Protein AF-A0A4U8UYX2-F1 (afdb_monomer)

Sequence (197 aa):
MAIRYRLFSRLDPTGSTLTMPNHIVPSEFFSILPFDDFKDESGKQSSIVTIFSIWNTMMGTSLLAMPWALEQAGLGWGLFLMLTMAFIAVYTAYRVIESPNDLTVNGSAVAEFSDVCRYYWGKWGEMIAVVFSLVVLLGGVIVYWVLMSNFLFFTGNLVYGNSFPLIHPNQHLYFRSPSAKQHNSSGHGKQNFHLRR

Structure (mmCIF, N/CA/C/O backbone):
data_AF-A0A4U8UYX2-F1
#
_entry.id   AF-A0A4U8UYX2-F1
#
loop_
_atom_site.group_PDB
_atom_site.id
_atom_site.type_symbol
_atom_site.label_atom_id
_atom_site.label_alt_id
_atom_site.label_comp_id
_atom_site.label_asym_id
_atom_site.label_entity_id
_atom_site.label_seq_id
_atom_site.pdbx_PDB_ins_code
_atom_site.Cartn_x
_atom_site.Cartn_y
_atom_site.Cartn_z
_atom_site.occupancy
_atom_site.B_iso_or_equiv
_atom_site.auth_seq_id
_atom_site.auth_comp_id
_atom_site.auth_asym_id
_atom_site.auth_atom_id
_atom_site.pdbx_PDB_model_num
ATOM 1 N N . MET A 1 1 ? 1.080 -22.965 17.496 1.00 48.78 1 MET A N 1
ATOM 2 C CA . MET A 1 1 ? 0.635 -24.298 17.982 1.00 48.78 1 MET A CA 1
ATOM 3 C C . MET A 1 1 ? 0.351 -24.378 19.492 1.00 48.78 1 MET A C 1
ATOM 5 O O . MET A 1 1 ? -0.098 -25.426 19.935 1.00 48.78 1 MET A O 1
ATOM 9 N N . ALA A 1 2 ? 0.475 -23.297 20.280 1.00 50.56 2 ALA A N 1
ATOM 10 C CA . ALA A 1 2 ? 0.102 -23.291 21.707 1.00 50.56 2 ALA A CA 1
ATOM 11 C C . ALA A 1 2 ? -1.385 -23.615 21.972 1.00 50.56 2 ALA A C 1
ATOM 13 O O . ALA A 1 2 ? -1.734 -24.168 23.010 1.00 50.56 2 ALA A O 1
ATOM 14 N N . ILE A 1 3 ? -2.266 -23.319 21.008 1.00 55.31 3 ILE A N 1
ATOM 15 C CA . ILE A 1 3 ? -3.711 -23.565 21.118 1.00 55.31 3 ILE A CA 1
ATOM 16 C C . ILE A 1 3 ? -4.033 -25.070 21.145 1.00 55.31 3 ILE A C 1
ATOM 18 O O . ILE A 1 3 ? -4.935 -25.472 21.871 1.00 55.31 3 ILE A O 1
ATOM 22 N N . ARG A 1 4 ? -3.282 -25.920 20.423 1.00 57.59 4 ARG A N 1
ATOM 23 C CA . ARG A 1 4 ? -3.542 -27.373 20.381 1.00 57.59 4 ARG A CA 1
ATOM 24 C C . ARG A 1 4 ? -3.022 -28.094 21.622 1.00 57.59 4 ARG 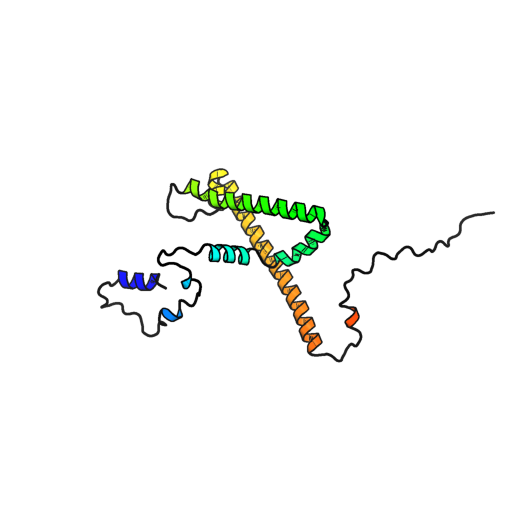A C 1
ATOM 26 O O . ARG A 1 4 ? -3.759 -28.889 22.186 1.00 57.59 4 ARG A O 1
ATOM 33 N N . TYR A 1 5 ? -1.825 -27.757 22.106 1.00 59.91 5 TYR A N 1
ATOM 34 C CA . TYR A 1 5 ? -1.330 -28.276 23.390 1.00 59.91 5 TYR A CA 1
ATOM 35 C C . TYR A 1 5 ? -2.231 -27.854 24.556 1.00 59.91 5 TYR A C 1
ATOM 37 O O . TYR A 1 5 ? -2.563 -28.684 25.396 1.00 59.91 5 TYR A O 1
ATOM 45 N N . ARG A 1 6 ? -2.721 -26.602 24.556 1.00 63.06 6 ARG A N 1
ATOM 46 C CA . ARG A 1 6 ? -3.750 -26.147 25.508 1.00 63.06 6 ARG A CA 1
ATOM 47 C C . ARG A 1 6 ? -5.063 -26.917 25.379 1.00 63.06 6 ARG A C 1
ATOM 49 O O . ARG A 1 6 ? -5.700 -27.165 26.393 1.00 63.06 6 ARG A O 1
ATOM 56 N N . LEU A 1 7 ? -5.476 -27.280 24.165 1.00 69.62 7 LEU A N 1
ATOM 57 C CA . LEU A 1 7 ? -6.691 -28.062 23.940 1.00 69.62 7 LEU A CA 1
ATOM 58 C C . LEU A 1 7 ? -6.550 -29.473 24.529 1.00 69.62 7 LEU A C 1
ATOM 60 O O . LEU A 1 7 ? -7.392 -29.871 25.322 1.00 69.62 7 LEU A O 1
ATOM 64 N N . PHE A 1 8 ? -5.463 -30.191 24.228 1.00 65.94 8 PHE A N 1
ATOM 65 C CA . PHE A 1 8 ? -5.218 -31.533 24.776 1.00 65.94 8 PHE A CA 1
ATOM 66 C C . PHE A 1 8 ? -5.043 -31.521 26.302 1.00 65.94 8 PHE A C 1
ATOM 68 O O . PHE A 1 8 ? -5.657 -32.332 26.985 1.00 65.94 8 PHE A O 1
ATOM 75 N N . SER A 1 9 ? -4.321 -30.532 26.844 1.00 65.44 9 SER A N 1
ATOM 76 C CA . SER A 1 9 ? -4.208 -30.288 28.292 1.00 65.44 9 SER A CA 1
ATOM 77 C C . SER A 1 9 ? -5.555 -29.994 28.965 1.00 65.44 9 SER A C 1
ATOM 79 O O . SER A 1 9 ? -5.719 -30.293 30.146 1.00 65.44 9 SER A O 1
ATOM 81 N N . ARG A 1 10 ? -6.512 -29.399 28.239 1.00 69.44 10 ARG A N 1
ATOM 82 C CA . ARG A 1 10 ? -7.871 -29.162 28.742 1.00 69.44 10 ARG A CA 1
ATOM 83 C C . ARG A 1 10 ? -8.798 -30.361 28.591 1.00 69.44 10 ARG A C 1
ATOM 85 O O . ARG A 1 10 ? -9.715 -30.479 29.395 1.00 69.44 10 ARG A O 1
ATOM 92 N N . LEU A 1 11 ? -8.600 -31.202 27.578 1.00 70.56 11 LEU A N 1
ATOM 93 C CA . LEU A 1 11 ? -9.427 -32.391 27.358 1.00 70.56 11 LEU A CA 1
ATOM 94 C C . LEU A 1 11 ? -9.028 -33.562 28.265 1.00 70.56 11 LEU A C 1
ATOM 96 O O . LEU A 1 11 ? -9.910 -34.305 28.677 1.00 70.56 11 LEU A O 1
ATOM 100 N N . ASP A 1 12 ? -7.744 -33.718 28.594 1.00 70.31 12 ASP A N 1
ATOM 101 C CA . ASP A 1 12 ? -7.274 -34.739 29.539 1.00 70.31 12 ASP A CA 1
ATOM 102 C C . ASP A 1 12 ? -6.184 -34.162 30.466 1.00 70.31 12 ASP A C 1
ATOM 104 O O . ASP A 1 12 ? -4.990 -34.273 30.177 1.00 70.31 12 ASP A O 1
ATOM 108 N N . PRO A 1 13 ? -6.570 -33.529 31.590 1.00 65.88 13 PRO A N 1
ATOM 109 C CA . PRO A 1 13 ? -5.621 -32.968 32.554 1.00 65.88 13 PRO A CA 1
ATOM 110 C C . PRO A 1 13 ? -4.812 -34.046 33.293 1.00 65.88 13 PRO A C 1
ATOM 112 O O . PRO A 1 13 ? -3.766 -33.751 33.865 1.00 65.88 13 PRO A O 1
ATOM 115 N N . THR A 1 14 ? -5.292 -35.291 33.275 1.00 63.62 14 THR A N 1
ATOM 116 C CA . THR A 1 14 ? -4.675 -36.473 33.893 1.00 63.62 14 THR A CA 1
ATOM 117 C C . THR A 1 14 ? -3.696 -37.203 32.971 1.00 63.62 14 THR A C 1
ATOM 119 O O . THR A 1 14 ? -3.015 -38.121 33.425 1.00 63.62 14 THR A O 1
ATOM 122 N N . GLY A 1 15 ? -3.597 -36.797 31.699 1.00 65.00 15 GLY A N 1
ATOM 123 C CA . GLY A 1 15 ? -2.532 -37.187 30.768 1.00 65.00 15 GLY A CA 1
ATOM 124 C C . GLY A 1 15 ? -2.441 -38.679 30.436 1.00 65.00 15 GLY A C 1
ATOM 125 O O . GLY A 1 15 ? -1.397 -39.130 29.970 1.00 65.00 15 GLY A O 1
ATOM 126 N N . SER A 1 16 ? -3.493 -39.457 30.691 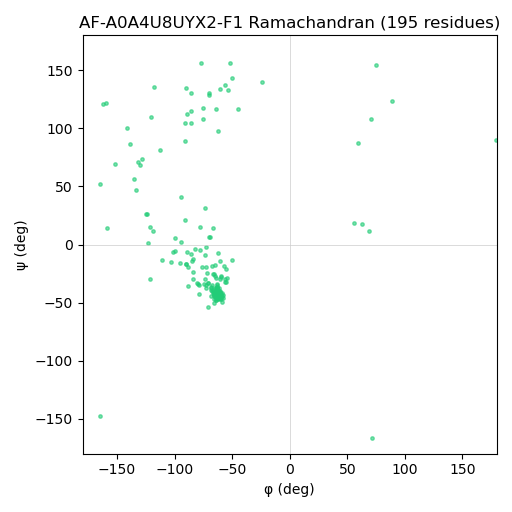1.00 66.50 16 SER A N 1
ATOM 127 C CA . SER A 1 16 ? -3.425 -40.925 30.645 1.00 66.50 16 SER A CA 1
ATOM 128 C C . SER A 1 16 ? -4.044 -41.535 29.387 1.00 66.50 16 SER A C 1
ATOM 130 O O . SER A 1 16 ? -3.762 -42.692 29.079 1.00 66.50 16 SER A O 1
ATOM 132 N N . THR A 1 17 ? -4.839 -40.773 28.628 1.00 67.50 17 THR A N 1
ATOM 133 C CA . THR A 1 17 ? -5.592 -41.293 27.471 1.00 67.50 17 THR A CA 1
ATOM 134 C C . THR A 1 17 ? -5.263 -40.607 26.144 1.00 67.50 17 THR A C 1
ATOM 136 O O . THR A 1 17 ? -5.305 -41.257 25.100 1.00 67.50 17 THR A O 1
ATOM 139 N N . LEU A 1 18 ? -4.880 -39.324 26.157 1.00 64.31 18 LEU A N 1
ATOM 140 C CA . LEU A 1 18 ? -4.549 -38.553 24.951 1.00 64.31 18 LEU A CA 1
ATOM 141 C C . LEU A 1 18 ? -3.061 -38.184 24.899 1.00 64.31 18 LEU A C 1
ATOM 143 O O . LEU A 1 18 ? -2.662 -37.064 25.213 1.00 64.31 18 LEU A O 1
ATOM 147 N N . THR A 1 19 ? -2.230 -39.128 24.457 1.00 62.72 19 THR A N 1
ATOM 148 C CA . THR A 1 19 ? -0.826 -38.859 24.123 1.00 62.72 19 THR A CA 1
ATOM 149 C C . THR A 1 19 ? -0.698 -38.462 22.653 1.00 62.72 19 THR A C 1
ATOM 151 O O . THR A 1 19 ? -1.316 -39.044 21.761 1.00 62.72 19 THR A O 1
ATOM 154 N N . MET A 1 20 ? 0.079 -37.412 22.386 1.00 64.75 20 MET A N 1
ATOM 155 C CA . MET A 1 20 ? 0.289 -36.925 21.026 1.00 64.75 20 MET A CA 1
ATOM 156 C C . MET A 1 20 ? 1.154 -37.931 20.237 1.00 64.75 20 MET A C 1
ATOM 158 O O . MET A 1 20 ? 2.202 -38.340 20.736 1.00 64.75 20 MET A O 1
ATOM 162 N N . PRO A 1 21 ? 0.750 -38.343 19.020 1.00 67.56 21 PRO A N 1
ATOM 163 C CA . PRO A 1 21 ? 1.512 -39.289 18.206 1.00 67.56 21 PRO A CA 1
ATOM 164 C C . PRO A 1 21 ? 2.960 -38.849 17.918 1.00 67.56 21 PRO A C 1
ATOM 166 O O . PRO A 1 21 ? 3.206 -37.709 17.530 1.00 67.56 21 PRO A O 1
ATOM 169 N N . ASN A 1 22 ? 3.908 -39.790 18.008 1.00 61.94 22 ASN A N 1
ATOM 170 C CA . ASN A 1 22 ? 5.365 -39.570 17.901 1.00 61.94 22 ASN A CA 1
ATOM 171 C C . ASN A 1 22 ? 5.889 -39.020 16.553 1.00 61.94 22 ASN A C 1
ATOM 173 O O . ASN A 1 22 ? 7.068 -38.707 16.445 1.00 61.94 22 ASN A O 1
ATOM 177 N N . HIS A 1 23 ? 5.057 -38.914 15.513 1.00 73.94 23 HIS A N 1
ATOM 178 C CA . HIS A 1 23 ? 5.450 -38.363 14.204 1.00 73.94 23 HIS A CA 1
ATOM 179 C C . HIS A 1 23 ? 5.138 -36.865 14.065 1.00 73.94 23 HIS A C 1
ATOM 181 O O . HIS A 1 23 ? 5.343 -36.275 13.004 1.00 73.94 23 HIS A O 1
ATOM 187 N N . ILE A 1 24 ? 4.607 -36.246 15.119 1.00 63.56 24 ILE A N 1
ATOM 188 C CA . ILE A 1 24 ? 4.334 -34.815 15.148 1.00 63.56 24 ILE A CA 1
ATOM 189 C C . ILE A 1 24 ? 5.623 -34.120 15.575 1.00 63.56 24 ILE A C 1
ATOM 191 O O . ILE A 1 24 ? 6.129 -34.332 16.673 1.00 63.56 24 ILE A O 1
ATOM 195 N N . VAL A 1 25 ? 6.170 -33.333 14.650 1.00 64.12 25 VAL A N 1
ATOM 196 C CA . VAL A 1 25 ? 7.444 -32.626 14.800 1.00 64.12 25 VAL A CA 1
ATOM 197 C C . VAL A 1 25 ? 7.417 -31.781 16.086 1.00 64.12 25 VAL A C 1
ATOM 199 O O . VAL A 1 25 ? 6.420 -31.084 16.307 1.00 64.12 25 VAL A O 1
ATOM 202 N N . PRO A 1 26 ? 8.468 -31.831 16.931 1.00 59.28 26 PRO A N 1
ATOM 203 C CA . PRO A 1 26 ? 8.543 -31.065 18.172 1.00 59.28 26 PRO A CA 1
ATOM 204 C C . PRO A 1 26 ? 8.215 -29.587 17.955 1.00 59.28 26 PRO A C 1
ATOM 206 O O . PRO A 1 26 ? 8.590 -28.996 16.940 1.00 59.28 26 PRO A O 1
ATOM 209 N N . SER A 1 27 ? 7.529 -28.975 18.923 1.00 53.66 27 SER A N 1
ATOM 210 C CA . SER A 1 27 ? 7.055 -27.586 18.852 1.00 53.66 27 SER A CA 1
ATOM 211 C C . SER A 1 27 ? 8.154 -26.554 18.579 1.00 53.66 27 SER A C 1
ATOM 213 O O . SER A 1 27 ? 7.846 -25.477 18.076 1.00 53.66 27 SER A O 1
ATOM 215 N N . GLU A 1 28 ? 9.412 -26.895 18.858 1.00 59.00 28 GLU A N 1
ATOM 216 C CA . GLU A 1 28 ? 10.598 -26.072 18.590 1.00 59.00 28 GLU A CA 1
ATOM 217 C C . GLU A 1 28 ? 10.833 -25.830 17.091 1.00 59.00 28 GLU A C 1
ATOM 219 O O . GLU A 1 28 ? 11.324 -24.776 16.702 1.00 59.00 28 GLU A O 1
ATOM 224 N N . PHE A 1 29 ? 10.416 -26.759 16.226 1.00 58.28 29 PHE A N 1
ATOM 225 C CA . PHE A 1 29 ? 10.545 -26.615 14.772 1.00 58.28 29 PHE A CA 1
ATOM 226 C C . PHE A 1 29 ? 9.379 -25.857 14.127 1.00 58.28 29 PHE A C 1
ATOM 228 O O . PHE A 1 29 ? 9.444 -25.555 12.943 1.00 58.28 29 PHE A O 1
ATOM 235 N N . PHE A 1 30 ? 8.301 -25.554 14.859 1.00 54.56 30 PHE A N 1
ATOM 236 C CA . PHE A 1 30 ? 7.133 -24.838 14.320 1.00 54.56 30 PHE A CA 1
ATOM 237 C C . PHE A 1 30 ? 7.097 -23.348 14.694 1.00 54.56 30 PHE A C 1
ATOM 239 O O . PHE A 1 30 ? 6.256 -22.614 14.172 1.00 54.56 30 PHE A O 1
ATOM 246 N N . SER A 1 31 ? 8.007 -22.878 15.551 1.00 53.44 31 SER A N 1
ATOM 247 C CA . SER A 1 31 ? 8.193 -21.460 15.889 1.00 53.44 31 SER A CA 1
ATOM 248 C C . SER A 1 31 ? 9.285 -20.800 15.038 1.00 53.44 31 SER A C 1
ATOM 250 O O . SER A 1 31 ? 10.068 -19.999 15.529 1.00 53.44 31 SER A O 1
ATOM 252 N N . ILE A 1 32 ? 9.337 -21.107 13.740 1.00 52.38 32 ILE A N 1
ATOM 253 C CA . ILE A 1 32 ? 10.301 -20.517 12.787 1.00 52.38 32 ILE A CA 1
ATOM 254 C C . ILE A 1 32 ? 9.879 -19.098 12.357 1.00 52.38 32 ILE A C 1
ATOM 256 O O . ILE A 1 32 ? 10.354 -18.574 11.354 1.00 52.38 32 ILE A O 1
ATOM 260 N N . LEU A 1 33 ? 8.949 -18.459 13.071 1.00 54.97 33 LEU A N 1
ATOM 261 C CA . LEU A 1 33 ? 8.696 -17.037 12.891 1.00 54.97 33 LEU A CA 1
ATOM 262 C C . LEU A 1 33 ? 9.606 -16.297 13.877 1.00 54.97 33 LEU A C 1
ATOM 264 O O . LEU A 1 33 ? 9.266 -16.250 15.059 1.00 54.97 33 LEU A O 1
ATOM 268 N N . PRO A 1 34 ? 10.713 -15.674 13.426 1.00 53.41 34 PRO A N 1
ATOM 269 C CA . PRO A 1 34 ? 11.645 -14.927 14.283 1.00 53.41 34 PRO A CA 1
ATOM 270 C C . PRO A 1 34 ? 11.023 -13.655 14.896 1.00 53.41 34 PRO A C 1
ATOM 272 O O . PRO A 1 34 ? 11.726 -12.785 15.395 1.00 53.41 34 PRO A O 1
ATOM 275 N N . PHE A 1 35 ? 9.696 -13.520 14.840 1.00 53.75 35 PHE A N 1
ATOM 276 C CA . PHE A 1 35 ? 8.936 -12.403 15.383 1.00 53.75 35 PHE A CA 1
ATOM 277 C C . PHE A 1 35 ? 8.386 -12.668 16.791 1.00 53.75 35 PHE A C 1
ATOM 279 O O . PHE A 1 35 ? 7.991 -11.713 17.454 1.00 53.75 35 PHE A O 1
ATOM 286 N N . ASP A 1 36 ? 8.346 -13.924 17.260 1.00 54.50 36 ASP A N 1
ATOM 287 C CA . ASP A 1 36 ? 7.876 -14.232 18.625 1.00 54.50 36 ASP A CA 1
ATOM 288 C C . ASP A 1 36 ? 8.931 -13.891 19.698 1.00 54.50 36 ASP A C 1
ATOM 290 O O . ASP A 1 36 ? 8.554 -13.636 20.835 1.00 54.50 36 ASP A O 1
ATOM 294 N N . ASP A 1 37 ? 10.212 -13.761 19.326 1.00 54.69 37 ASP A N 1
ATOM 295 C CA . ASP A 1 37 ? 11.303 -13.298 20.211 1.00 54.69 37 ASP A CA 1
ATOM 296 C C . ASP A 1 37 ? 11.239 -11.779 20.504 1.00 54.69 37 ASP A C 1
ATOM 298 O O . ASP A 1 37 ? 11.950 -11.263 21.360 1.00 54.69 37 ASP A O 1
ATOM 302 N N . PHE A 1 38 ? 10.360 -11.043 19.805 1.00 52.97 38 PHE A N 1
ATOM 303 C CA . PHE A 1 38 ? 10.078 -9.618 20.049 1.00 52.97 38 PHE A CA 1
ATOM 304 C C . PHE A 1 38 ? 8.799 -9.380 20.863 1.00 52.97 38 PHE A C 1
ATOM 306 O O . PHE A 1 38 ? 8.370 -8.229 21.017 1.00 52.97 38 PHE A O 1
ATOM 313 N N . LYS A 1 39 ? 8.151 -10.444 21.352 1.00 53.28 39 LYS A N 1
ATOM 314 C CA . LYS A 1 39 ? 7.127 -10.319 22.388 1.00 53.28 39 LYS A CA 1
ATOM 315 C C . LYS A 1 39 ? 7.817 -10.402 23.739 1.00 53.28 39 LYS A C 1
ATOM 317 O O . LYS A 1 39 ? 8.266 -11.469 24.137 1.00 53.28 39 LYS A O 1
ATOM 322 N N . ASP A 1 40 ? 7.817 -9.293 24.472 1.00 55.19 40 ASP A N 1
ATOM 323 C CA . ASP A 1 40 ? 8.033 -9.345 25.918 1.00 55.19 40 ASP A CA 1
ATOM 324 C C . ASP A 1 40 ? 7.061 -10.362 26.542 1.00 55.19 40 ASP A C 1
ATOM 326 O O . ASP A 1 40 ? 5.967 -10.582 26.008 1.00 55.19 40 ASP A O 1
ATOM 330 N N . GLU A 1 41 ? 7.392 -10.917 27.713 1.00 57.38 41 GLU A N 1
ATOM 331 C CA . GLU A 1 41 ? 6.552 -11.863 28.480 1.00 57.38 41 GLU A CA 1
ATOM 332 C C . GLU A 1 41 ? 5.090 -11.382 28.693 1.00 57.38 41 GLU A C 1
ATOM 334 O O . GLU A 1 41 ? 4.200 -12.165 29.022 1.00 57.38 41 GLU A O 1
ATOM 339 N N . SER A 1 42 ? 4.808 -10.098 28.429 1.00 57.16 42 SER A N 1
ATOM 340 C CA . SER A 1 42 ? 3.483 -9.466 28.382 1.00 57.16 42 SER A CA 1
ATOM 341 C C . SER A 1 42 ? 2.662 -9.726 27.096 1.00 57.16 42 SER A C 1
ATOM 343 O O . SER A 1 42 ? 1.523 -9.255 27.014 1.00 57.16 42 SER A O 1
ATOM 345 N N . GLY A 1 43 ? 3.193 -10.396 26.070 1.00 58.12 43 GLY A N 1
ATOM 346 C CA . GLY A 1 43 ? 2.493 -10.671 24.805 1.00 58.12 43 GLY A CA 1
ATOM 347 C C . GLY A 1 43 ? 2.233 -9.442 23.919 1.00 58.12 43 GLY A C 1
ATOM 348 O O . GLY A 1 43 ? 1.463 -9.534 22.960 1.00 58.12 43 GLY A O 1
ATOM 349 N N . LYS A 1 44 ? 2.852 -8.294 24.226 1.00 60.06 44 LYS A N 1
ATOM 350 C CA . LYS A 1 44 ? 2.727 -7.057 23.444 1.00 60.06 44 LYS A CA 1
ATOM 351 C C . LYS A 1 44 ? 3.737 -7.067 22.301 1.00 60.06 44 LYS A C 1
ATOM 353 O O . LYS A 1 44 ? 4.915 -7.326 22.510 1.00 60.06 44 LYS A O 1
ATOM 358 N N . GLN A 1 45 ? 3.264 -6.779 21.092 1.00 65.19 45 GLN A N 1
ATOM 359 C CA . GLN A 1 45 ? 4.133 -6.570 19.939 1.00 65.19 45 GLN A CA 1
ATOM 360 C C . GLN A 1 45 ? 4.897 -5.254 20.119 1.00 65.19 45 GLN A C 1
ATOM 362 O O . GLN A 1 45 ? 4.290 -4.213 20.378 1.00 65.19 45 GLN A O 1
ATOM 367 N N . SER A 1 46 ? 6.220 -5.301 19.976 1.00 78.00 46 SER A N 1
ATOM 368 C CA . SER A 1 46 ? 7.071 -4.118 20.079 1.00 78.00 46 SER A CA 1
ATOM 369 C C . SER A 1 46 ? 6.699 -3.073 19.011 1.00 78.00 46 SER A C 1
ATOM 371 O O . SER A 1 46 ? 6.540 -3.415 17.835 1.00 78.00 46 SER A O 1
ATOM 373 N N . SER A 1 47 ? 6.567 -1.794 19.389 1.00 82.12 47 SER A N 1
ATOM 374 C CA . SER A 1 47 ? 6.118 -0.712 18.488 1.00 82.12 47 SER A CA 1
ATOM 375 C C . SER A 1 47 ? 6.968 -0.602 17.221 1.00 82.12 47 SER A C 1
ATOM 377 O O . SER A 1 47 ? 6.450 -0.297 16.149 1.00 82.12 47 SER A O 1
ATOM 379 N N . ILE A 1 48 ? 8.263 -0.913 17.326 1.00 84.75 48 ILE A N 1
ATOM 380 C CA . ILE A 1 48 ? 9.196 -0.901 16.198 1.00 84.75 48 ILE A CA 1
ATOM 381 C C . ILE A 1 48 ? 8.831 -1.942 15.130 1.00 84.75 48 ILE A C 1
ATOM 383 O O . ILE A 1 48 ? 8.847 -1.634 13.940 1.00 84.75 48 ILE A O 1
ATOM 387 N N . VAL A 1 49 ? 8.412 -3.141 15.543 1.00 85.88 49 VAL A N 1
ATOM 388 C CA . VAL A 1 49 ? 7.991 -4.219 14.633 1.00 85.88 49 VAL A CA 1
ATOM 389 C C . VAL A 1 49 ? 6.714 -3.817 13.900 1.00 85.88 49 VAL A C 1
ATOM 391 O O . VAL A 1 49 ? 6.583 -4.044 12.698 1.00 85.88 49 VAL A O 1
ATOM 394 N N . THR A 1 50 ? 5.793 -3.147 14.595 1.00 87.25 50 THR A N 1
ATOM 395 C CA . THR A 1 50 ? 4.568 -2.610 13.990 1.00 87.25 50 THR A CA 1
ATOM 396 C C . THR A 1 50 ? 4.876 -1.546 12.936 1.00 87.25 50 THR A C 1
ATOM 398 O O . THR A 1 50 ? 4.331 -1.608 11.836 1.00 87.25 50 THR A O 1
ATOM 401 N N . ILE A 1 51 ? 5.790 -0.615 13.226 1.00 89.31 51 ILE A N 1
ATOM 402 C CA . ILE A 1 51 ? 6.203 0.435 12.281 1.00 89.31 51 ILE A CA 1
ATOM 403 C C . ILE A 1 51 ? 6.843 -0.181 11.032 1.00 89.31 51 ILE A C 1
ATOM 405 O O . ILE A 1 51 ? 6.460 0.167 9.915 1.00 89.31 51 ILE A O 1
ATOM 409 N N . PHE A 1 52 ? 7.763 -1.134 11.205 1.00 88.69 52 PHE A N 1
ATOM 410 C CA . PHE A 1 52 ? 8.395 -1.820 10.076 1.00 88.69 52 PHE A CA 1
ATOM 411 C C . PHE A 1 52 ? 7.401 -2.626 9.239 1.00 88.69 52 PHE A C 1
ATOM 413 O O . PHE A 1 52 ? 7.502 -2.631 8.014 1.00 88.69 52 PHE A O 1
ATOM 420 N N . SER A 1 53 ? 6.419 -3.266 9.872 1.00 88.62 53 SER A N 1
ATOM 421 C CA . SER A 1 53 ? 5.375 -4.014 9.165 1.00 88.62 53 SER A CA 1
ATOM 422 C C . SER A 1 53 ? 4.499 -3.102 8.296 1.00 88.62 53 SER A C 1
ATOM 424 O O . SER A 1 53 ? 4.276 -3.386 7.115 1.00 88.62 53 SER A O 1
ATOM 426 N N . ILE A 1 54 ? 4.063 -1.959 8.839 1.00 89.25 54 ILE A N 1
ATOM 427 C CA . ILE A 1 54 ? 3.279 -0.963 8.091 1.00 89.25 54 ILE A CA 1
ATOM 428 C C . ILE A 1 54 ? 4.108 -0.403 6.932 1.00 89.25 54 ILE A C 1
ATOM 430 O O . ILE A 1 54 ? 3.621 -0.315 5.804 1.00 89.25 54 ILE A O 1
ATOM 434 N N . TRP A 1 55 ? 5.375 -0.077 7.192 1.00 89.50 55 TRP A N 1
ATOM 435 C CA . TRP A 1 55 ? 6.283 0.440 6.176 1.00 89.50 55 TRP A CA 1
ATOM 436 C C . TRP A 1 55 ? 6.492 -0.554 5.033 1.00 89.50 55 TRP A C 1
ATOM 438 O O . TRP A 1 55 ? 6.335 -0.174 3.878 1.00 89.50 55 TRP A O 1
ATOM 448 N N . ASN A 1 56 ? 6.751 -1.827 5.340 1.00 88.62 56 ASN A N 1
ATOM 449 C CA . ASN A 1 56 ? 6.926 -2.882 4.338 1.00 88.62 56 ASN A CA 1
ATOM 450 C C . ASN A 1 56 ? 5.644 -3.166 3.534 1.00 88.62 56 ASN A C 1
ATOM 452 O O . ASN A 1 56 ? 5.710 -3.615 2.398 1.00 88.62 56 ASN A O 1
ATOM 456 N N . THR A 1 57 ? 4.470 -2.904 4.112 1.00 87.88 57 THR A N 1
ATOM 457 C CA . THR A 1 57 ? 3.188 -3.073 3.412 1.00 87.88 57 THR A CA 1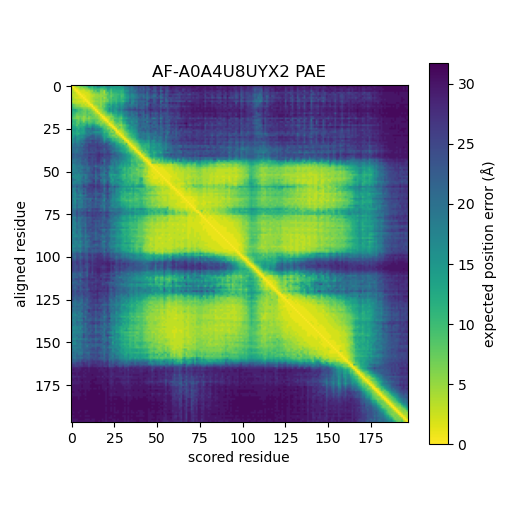
ATOM 458 C C . THR A 1 57 ? 2.894 -1.900 2.467 1.00 87.88 57 THR A C 1
ATOM 460 O O . THR A 1 57 ? 2.307 -2.097 1.405 1.00 87.88 57 THR A O 1
ATOM 463 N N . MET A 1 58 ? 3.290 -0.674 2.832 1.00 88.06 58 MET A N 1
ATOM 464 C CA . MET A 1 58 ? 3.048 0.534 2.027 1.00 88.06 58 MET A CA 1
ATOM 465 C C . MET A 1 58 ? 4.150 0.819 0.999 1.00 88.06 58 MET A C 1
ATOM 467 O O . MET A 1 58 ? 3.860 1.312 -0.096 1.00 88.06 58 MET A O 1
ATOM 471 N N . MET A 1 59 ? 5.410 0.534 1.338 1.00 89.25 59 MET A N 1
ATOM 472 C CA . MET A 1 59 ? 6.516 0.591 0.390 1.00 89.25 59 MET A CA 1
ATOM 473 C C . MET A 1 59 ? 6.449 -0.622 -0.521 1.00 89.25 59 MET A C 1
ATOM 475 O O . MET A 1 59 ? 6.581 -1.761 -0.094 1.00 89.25 59 MET A O 1
ATOM 479 N N . GLY A 1 60 ? 6.267 -0.375 -1.807 1.00 84.88 60 GLY A N 1
ATOM 480 C CA . GLY A 1 60 ? 6.225 -1.444 -2.783 1.00 84.88 60 GLY A CA 1
ATOM 481 C C . GLY A 1 60 ? 6.377 -0.901 -4.188 1.00 84.88 60 GLY A C 1
ATOM 482 O O . GLY A 1 60 ? 7.026 0.118 -4.429 1.00 84.88 60 GLY A O 1
ATOM 483 N N . THR A 1 61 ? 5.723 -1.574 -5.126 1.00 84.44 61 THR A N 1
ATOM 484 C CA . THR A 1 61 ? 5.701 -1.210 -6.548 1.00 84.44 61 THR A CA 1
ATOM 485 C C . THR A 1 61 ? 5.179 0.205 -6.817 1.00 84.44 61 THR A C 1
ATOM 487 O O . THR A 1 61 ? 5.487 0.777 -7.860 1.00 84.44 61 THR A O 1
ATOM 490 N N . SER A 1 62 ? 4.460 0.806 -5.866 1.00 86.31 62 SER A N 1
ATOM 491 C CA . SER A 1 62 ? 4.017 2.204 -5.889 1.00 86.31 62 SER A CA 1
ATOM 492 C C . SER A 1 62 ? 5.168 3.209 -6.053 1.00 86.31 62 SER A C 1
ATOM 494 O O . SER A 1 62 ? 4.976 4.252 -6.680 1.00 86.31 62 SER A O 1
ATOM 496 N N . LEU A 1 63 ? 6.381 2.892 -5.580 1.00 89.19 63 LEU A N 1
ATOM 497 C CA . LEU A 1 63 ? 7.554 3.764 -5.727 1.00 89.19 63 LEU A CA 1
ATOM 498 C C . LEU A 1 63 ? 7.991 3.944 -7.185 1.00 89.19 63 LEU A C 1
ATOM 500 O O . LEU A 1 63 ? 8.557 4.980 -7.520 1.00 89.19 63 LEU A O 1
ATOM 504 N N . LEU A 1 64 ? 7.690 2.985 -8.067 1.00 87.69 64 LEU A N 1
ATOM 505 C CA . LEU A 1 64 ? 8.024 3.079 -9.493 1.00 87.69 64 LEU A CA 1
ATOM 506 C C . LEU A 1 64 ? 7.240 4.195 -10.199 1.00 87.69 64 LEU A C 1
ATOM 508 O O . LEU A 1 64 ? 7.706 4.735 -11.198 1.00 87.69 64 LEU A O 1
ATOM 512 N N . ALA A 1 65 ? 6.067 4.557 -9.674 1.00 85.81 65 ALA A N 1
ATOM 513 C CA . ALA A 1 65 ? 5.209 5.591 -10.243 1.00 85.81 65 ALA A CA 1
ATOM 514 C C . ALA A 1 65 ? 5.526 7.004 -9.718 1.00 85.81 65 ALA A C 1
ATOM 516 O O . ALA A 1 65 ? 5.161 7.990 -10.358 1.00 85.81 65 ALA A O 1
ATOM 517 N N . MET A 1 66 ? 6.214 7.130 -8.577 1.00 88.75 66 MET A N 1
ATOM 518 C CA . MET A 1 66 ? 6.495 8.435 -7.965 1.00 88.75 66 MET A CA 1
ATOM 519 C C . MET A 1 66 ? 7.395 9.355 -8.806 1.00 88.75 66 MET A C 1
ATOM 521 O O . MET A 1 66 ? 7.076 10.541 -8.893 1.00 88.75 66 MET A O 1
ATOM 525 N N . PRO A 1 67 ? 8.470 8.872 -9.462 1.00 88.19 67 PRO A N 1
ATOM 526 C CA . PRO A 1 67 ? 9.294 9.721 -10.321 1.00 88.19 67 PRO A CA 1
ATOM 527 C C . PRO A 1 67 ? 8.497 10.320 -11.483 1.00 88.19 67 PRO A C 1
ATOM 529 O O . PRO A 1 67 ? 8.603 11.513 -11.751 1.00 88.19 67 PRO A O 1
ATOM 532 N N . TRP A 1 68 ? 7.643 9.510 -12.117 1.00 88.25 68 TRP A N 1
ATOM 533 C CA . TRP A 1 68 ? 6.762 9.958 -13.196 1.00 88.25 68 TRP A CA 1
ATOM 534 C C . TRP A 1 68 ? 5.728 10.982 -12.702 1.00 88.25 68 TRP A C 1
ATOM 536 O O . TRP A 1 68 ? 5.494 11.999 -13.351 1.00 88.25 68 TRP A O 1
ATOM 546 N N . ALA A 1 69 ? 5.157 10.772 -11.512 1.00 87.62 69 ALA A N 1
ATOM 547 C CA . ALA A 1 69 ? 4.233 11.732 -10.910 1.00 87.62 69 ALA A CA 1
ATOM 548 C C . ALA A 1 69 ? 4.908 13.086 -10.614 1.00 87.62 69 ALA A C 1
ATOM 550 O O . ALA A 1 69 ? 4.297 14.140 -10.808 1.00 87.62 69 ALA A O 1
ATOM 551 N N . LEU A 1 70 ? 6.176 13.069 -10.184 1.00 89.44 70 LEU A N 1
ATOM 552 C CA . LEU A 1 70 ? 6.957 14.284 -9.944 1.00 89.44 70 LEU A CA 1
ATOM 553 C C . LEU A 1 70 ? 7.279 15.027 -11.253 1.00 89.44 70 LEU A C 1
ATOM 555 O O . LEU A 1 70 ? 7.251 16.257 -11.276 1.00 89.44 70 LEU A O 1
ATOM 559 N N . GLU A 1 71 ? 7.546 14.294 -12.340 1.00 90.44 71 GLU A N 1
ATOM 560 C CA . GLU A 1 71 ? 7.751 14.869 -13.677 1.00 90.44 71 GLU A CA 1
ATOM 561 C C . GLU A 1 71 ? 6.493 15.602 -14.167 1.00 90.44 71 GLU A C 1
ATOM 563 O O . GLU A 1 71 ? 6.585 16.726 -14.660 1.00 90.44 71 GLU A O 1
ATOM 568 N N . GLN A 1 72 ? 5.310 15.021 -13.945 1.00 90.94 72 GLN A N 1
ATOM 569 C CA . GLN A 1 72 ? 4.037 15.597 -14.384 1.00 90.94 72 GLN A CA 1
ATOM 570 C C . GLN A 1 72 ? 3.618 16.847 -13.584 1.00 90.94 72 GLN A C 1
ATOM 572 O O . GLN A 1 72 ? 2.984 17.747 -14.136 1.00 90.94 72 GLN A O 1
ATOM 577 N N . ALA A 1 73 ? 3.944 16.912 -12.288 1.00 88.00 73 ALA A N 1
ATOM 578 C CA . ALA A 1 73 ? 3.570 18.027 -11.409 1.00 88.00 73 ALA A CA 1
ATOM 579 C C . ALA A 1 73 ? 4.615 19.162 -11.362 1.00 88.00 73 ALA A C 1
ATOM 581 O O . ALA A 1 73 ? 4.305 20.269 -10.917 1.00 88.00 73 ALA A O 1
ATOM 582 N N . GLY A 1 74 ? 5.850 18.904 -11.805 1.00 89.44 74 GLY A N 1
ATOM 583 C CA . GLY A 1 74 ? 6.992 19.799 -11.615 1.00 89.44 74 GLY A CA 1
ATOM 584 C C . GLY A 1 74 ? 7.531 19.767 -10.176 1.00 89.44 74 GLY A C 1
ATOM 585 O O . GLY A 1 74 ? 6.816 19.466 -9.227 1.00 89.44 74 GLY A O 1
ATOM 586 N N . LEU A 1 75 ? 8.813 20.090 -9.982 1.00 88.06 75 LEU A N 1
ATOM 587 C CA . LEU A 1 75 ? 9.513 19.818 -8.714 1.00 88.06 75 LEU A CA 1
ATOM 588 C C . LEU A 1 75 ? 8.971 20.612 -7.508 1.00 88.06 75 LEU A C 1
ATOM 590 O O . LEU A 1 75 ? 8.826 20.057 -6.422 1.00 88.06 75 LEU A O 1
ATOM 594 N N . GLY A 1 76 ? 8.640 21.894 -7.692 1.00 91.62 76 GLY A N 1
ATOM 595 C CA . GLY A 1 76 ? 8.106 22.737 -6.613 1.00 91.62 76 GLY A CA 1
ATOM 596 C C . GLY A 1 76 ? 6.674 22.361 -6.219 1.00 91.62 76 GLY A C 1
ATOM 597 O O . GLY A 1 76 ? 6.396 22.071 -5.056 1.00 91.62 76 GLY A O 1
ATOM 598 N N . TRP A 1 77 ? 5.770 22.319 -7.201 1.00 91.38 77 TRP A N 1
ATOM 599 C CA . TRP A 1 77 ? 4.364 21.969 -6.981 1.00 91.38 77 T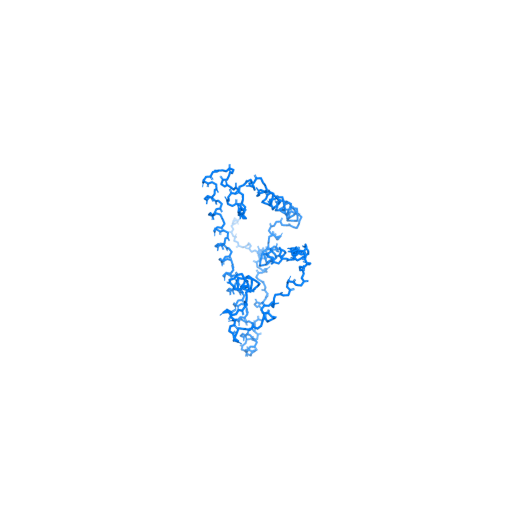RP A CA 1
ATOM 600 C C . TRP A 1 77 ? 4.179 20.499 -6.590 1.00 91.38 77 TRP A C 1
ATOM 602 O O . TRP A 1 77 ? 3.378 20.203 -5.706 1.00 91.38 77 TRP A O 1
ATOM 612 N N . GLY A 1 78 ? 4.963 19.587 -7.166 1.00 92.06 78 GLY A N 1
ATOM 613 C CA . GLY A 1 78 ? 4.966 18.170 -6.812 1.00 92.06 78 GLY A CA 1
ATOM 614 C C . GLY A 1 78 ? 5.334 17.927 -5.349 1.00 92.06 78 GLY A C 1
ATOM 615 O O . GLY A 1 78 ? 4.627 17.192 -4.664 1.00 92.06 78 GLY A O 1
ATOM 616 N N . LEU A 1 79 ? 6.372 18.591 -4.824 1.00 92.25 79 LEU A N 1
ATOM 617 C CA . LEU A 1 79 ? 6.758 18.446 -3.414 1.00 92.25 79 LEU A CA 1
ATOM 618 C C . LEU A 1 79 ? 5.673 18.968 -2.458 1.00 92.25 79 LEU A C 1
ATOM 620 O O . LEU A 1 79 ? 5.369 18.323 -1.453 1.00 92.25 79 LEU A O 1
ATOM 624 N N . PHE A 1 80 ? 5.055 20.105 -2.788 1.00 94.38 80 PHE A N 1
ATOM 625 C CA . PHE A 1 80 ? 3.942 20.654 -2.011 1.00 94.38 80 PHE A CA 1
ATOM 626 C C . PHE A 1 80 ? 2.728 19.706 -1.987 1.00 94.38 80 PHE A C 1
ATOM 628 O O . PHE A 1 80 ? 2.145 19.464 -0.925 1.00 94.38 80 PHE A O 1
ATOM 635 N N . LEU A 1 81 ? 2.373 19.119 -3.134 1.00 93.31 81 LEU A N 1
ATOM 636 C CA . LEU A 1 81 ? 1.272 18.156 -3.235 1.00 93.31 81 LEU A CA 1
ATOM 637 C C . LEU A 1 81 ? 1.578 16.850 -2.492 1.00 93.31 81 LEU A C 1
ATOM 639 O O . LEU A 1 81 ? 0.701 16.331 -1.804 1.00 93.31 81 LEU A O 1
ATOM 643 N N . MET A 1 82 ? 2.817 16.358 -2.567 1.00 92.38 82 MET A N 1
ATOM 644 C CA . MET A 1 82 ? 3.268 15.167 -1.839 1.00 92.38 82 MET A CA 1
ATOM 645 C C . MET A 1 82 ? 3.151 15.346 -0.319 1.00 92.38 82 MET A C 1
ATOM 647 O O . MET A 1 82 ? 2.608 14.473 0.357 1.00 92.38 82 MET A O 1
ATOM 651 N N . LEU A 1 83 ? 3.592 16.490 0.221 1.00 93.94 83 LEU A N 1
ATOM 652 C CA . LEU A 1 83 ? 3.451 16.803 1.650 1.00 93.94 83 LEU A CA 1
ATOM 653 C C . LEU A 1 83 ? 1.983 16.939 2.070 1.00 93.94 83 LEU A C 1
ATOM 655 O O . LEU A 1 83 ? 1.580 16.408 3.105 1.00 93.94 83 LEU A O 1
ATOM 659 N N . THR A 1 84 ? 1.174 17.612 1.251 1.00 95.25 84 THR A N 1
ATOM 660 C CA . THR A 1 84 ? -0.259 17.791 1.525 1.00 95.25 84 THR A CA 1
ATOM 661 C C . THR A 1 84 ? -0.993 16.449 1.546 1.00 95.25 84 THR A C 1
ATOM 663 O O . THR A 1 84 ? -1.748 16.169 2.478 1.00 95.25 84 THR A O 1
ATOM 666 N N . MET A 1 85 ? -0.733 15.579 0.566 1.00 93.62 85 MET A N 1
ATOM 667 C CA . MET A 1 85 ? -1.315 14.235 0.519 1.00 93.62 85 MET A CA 1
ATOM 668 C C . MET A 1 85 ? -0.846 13.358 1.679 1.00 93.62 85 MET A C 1
ATOM 670 O O . MET A 1 85 ? -1.659 12.630 2.245 1.00 93.62 85 MET A O 1
ATOM 674 N N . ALA A 1 86 ? 0.421 13.465 2.091 1.00 93.31 86 ALA A N 1
ATOM 675 C CA . ALA A 1 86 ? 0.923 12.757 3.265 1.00 93.31 86 ALA A CA 1
ATOM 676 C C . ALA A 1 86 ? 0.170 13.167 4.543 1.00 93.31 86 ALA A C 1
ATOM 678 O O . ALA A 1 86 ? -0.252 12.301 5.308 1.00 93.31 86 ALA A O 1
ATOM 679 N N . PHE A 1 87 ? -0.070 14.467 4.752 1.00 95.38 87 PHE A N 1
ATOM 680 C CA . PHE A 1 87 ? -0.826 14.948 5.913 1.00 95.38 87 PHE A CA 1
ATOM 681 C C . PHE A 1 87 ? -2.274 14.431 5.919 1.00 95.38 87 PHE A C 1
ATOM 683 O O . PHE A 1 87 ? -2.757 13.941 6.940 1.00 95.38 87 PHE A O 1
ATOM 690 N N . ILE A 1 88 ? -2.951 14.472 4.767 1.00 95.44 88 ILE A N 1
ATOM 691 C CA . ILE A 1 88 ? -4.323 13.960 4.621 1.00 95.44 88 ILE A CA 1
ATOM 692 C C . ILE A 1 88 ? -4.372 12.439 4.847 1.00 95.44 88 ILE A C 1
ATOM 694 O O . ILE A 1 88 ? -5.281 11.942 5.516 1.00 95.44 88 ILE A O 1
ATOM 698 N N . ALA A 1 89 ? -3.388 11.687 4.347 1.00 92.94 89 ALA A N 1
ATOM 699 C CA . ALA A 1 89 ? -3.297 10.241 4.548 1.00 92.94 89 ALA A CA 1
ATOM 700 C C . ALA A 1 89 ? -3.090 9.873 6.028 1.00 92.94 89 ALA A C 1
ATOM 702 O O . ALA A 1 89 ? -3.751 8.973 6.543 1.00 92.94 89 ALA A O 1
ATOM 703 N N . VAL A 1 90 ? -2.234 10.606 6.748 1.00 93.31 90 VAL A N 1
ATOM 704 C CA . VAL A 1 90 ? -2.045 10.403 8.194 1.00 93.31 90 VAL A CA 1
ATOM 705 C C . VAL A 1 90 ? -3.319 10.752 8.969 1.00 93.31 90 VAL A C 1
ATOM 707 O O . VAL A 1 90 ? -3.720 9.998 9.855 1.00 93.31 90 VAL A O 1
ATOM 710 N N . TYR A 1 91 ? -3.999 11.846 8.614 1.00 93.50 91 TYR A N 1
ATOM 711 C CA . TYR A 1 91 ? -5.256 12.239 9.256 1.00 93.50 91 TYR A CA 1
ATOM 712 C C . TYR A 1 91 ? -6.376 11.208 9.045 1.00 93.50 91 TYR A C 1
ATOM 714 O O . TYR A 1 91 ? -7.092 10.855 9.984 1.00 93.50 91 TYR A O 1
ATOM 722 N N . THR A 1 92 ? -6.519 10.697 7.821 1.00 89.75 92 THR A N 1
ATOM 723 C CA . THR A 1 92 ? -7.511 9.657 7.508 1.00 89.75 92 THR A CA 1
ATOM 724 C C . THR A 1 92 ? -7.190 8.346 8.221 1.00 89.75 92 THR A C 1
ATOM 726 O O . THR A 1 92 ? -8.088 7.770 8.831 1.00 89.75 92 THR A O 1
ATOM 729 N N . ALA A 1 93 ? -5.925 7.916 8.251 1.00 88.69 93 ALA A N 1
ATOM 730 C CA . ALA A 1 93 ? -5.505 6.739 9.013 1.00 88.69 93 ALA A CA 1
ATOM 731 C C . ALA A 1 93 ? -5.801 6.885 10.516 1.00 88.69 93 ALA A C 1
ATOM 733 O O . ALA A 1 93 ? -6.325 5.958 11.131 1.00 88.69 93 ALA A O 1
ATOM 734 N N . TYR A 1 94 ? -5.540 8.063 11.095 1.00 89.44 94 TYR A N 1
ATOM 735 C CA . TYR A 1 94 ? -5.878 8.360 12.488 1.00 89.44 94 TYR A CA 1
ATOM 736 C C . TYR A 1 94 ? -7.383 8.221 12.755 1.00 89.44 94 TYR A C 1
ATOM 738 O O . TYR A 1 94 ? -7.778 7.500 13.670 1.00 89.44 94 TYR A O 1
ATOM 746 N N . ARG A 1 95 ? -8.229 8.829 11.912 1.00 84.25 95 ARG A N 1
ATOM 747 C CA . ARG A 1 95 ? -9.694 8.716 12.020 1.00 84.25 95 ARG A CA 1
ATOM 748 C C . ARG A 1 95 ? -10.184 7.272 11.920 1.00 84.25 95 ARG A C 1
ATOM 750 O O . ARG A 1 95 ? -11.068 6.881 12.677 1.00 84.25 95 ARG A O 1
ATOM 757 N N . VAL A 1 96 ? -9.615 6.479 11.010 1.00 84.06 96 VAL A N 1
ATOM 758 C CA . VAL A 1 96 ? -9.973 5.060 10.848 1.00 84.06 96 VAL A CA 1
ATOM 759 C C . VAL A 1 96 ? -9.622 4.261 12.103 1.00 84.06 96 VAL A C 1
ATOM 761 O O . VAL A 1 96 ? -10.433 3.449 12.534 1.00 84.06 96 VAL A O 1
ATOM 764 N N . ILE A 1 97 ? -8.467 4.518 12.723 1.00 82.69 97 ILE A N 1
ATOM 765 C CA . ILE A 1 97 ? -8.036 3.838 13.958 1.00 82.69 97 ILE A CA 1
ATOM 766 C C . ILE A 1 97 ? -8.860 4.279 15.176 1.00 82.69 97 ILE A C 1
ATOM 768 O O . ILE A 1 97 ? -9.089 3.478 16.078 1.00 82.69 97 ILE A O 1
ATOM 772 N N . GLU A 1 98 ? -9.304 5.535 15.225 1.00 80.69 98 GLU A N 1
ATOM 773 C CA . GLU A 1 98 ? -10.125 6.061 16.322 1.00 80.69 98 GLU A CA 1
ATOM 774 C C . GLU A 1 98 ? -11.563 5.516 16.282 1.00 80.69 98 GLU A C 1
ATOM 776 O O . GLU A 1 98 ? -12.153 5.234 17.325 1.00 80.69 98 GLU A O 1
ATOM 781 N N . SER A 1 99 ? -12.101 5.307 15.079 1.00 70.44 99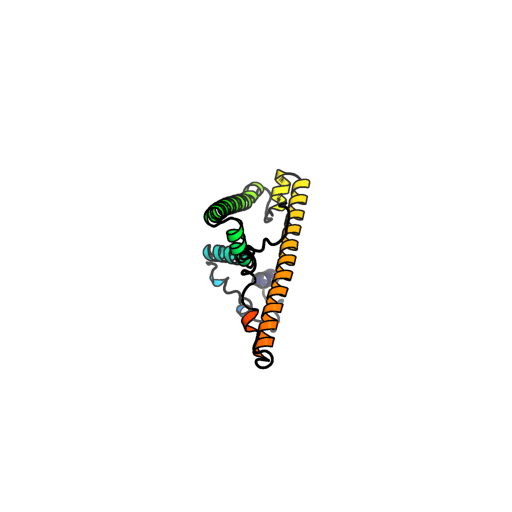 SER A N 1
ATOM 782 C CA . SER A 1 99 ? -13.503 4.951 14.842 1.00 70.44 99 SER A CA 1
ATOM 783 C C . SER A 1 99 ? -14.068 3.690 15.531 1.00 70.44 99 SER A C 1
ATOM 785 O O . SER A 1 99 ? -15.247 3.714 15.891 1.00 70.44 99 SER A O 1
ATOM 787 N N . PRO A 1 100 ? -13.306 2.606 15.785 1.00 68.12 100 PRO A N 1
ATOM 788 C CA . PRO A 1 100 ? -13.817 1.430 16.483 1.00 68.12 100 PRO A CA 1
ATOM 789 C C . PRO A 1 100 ? -14.038 1.689 17.975 1.00 68.12 100 PRO A C 1
ATOM 791 O O . PRO A 1 100 ? -14.860 1.006 18.583 1.00 68.12 100 PRO A O 1
ATOM 794 N N . ASN A 1 101 ? -13.330 2.657 18.578 1.00 63.25 101 ASN A N 1
ATOM 795 C CA . ASN A 1 101 ? -13.370 2.885 20.027 1.00 63.25 101 ASN A CA 1
ATOM 796 C C . ASN A 1 101 ? -14.770 3.300 20.506 1.00 63.25 101 ASN A C 1
ATOM 798 O O . ASN A 1 101 ? -15.193 2.858 21.572 1.00 63.25 101 ASN A O 1
ATOM 802 N N . ASP A 1 102 ? -15.519 4.041 19.685 1.00 55.75 102 ASP A N 1
ATOM 803 C CA . ASP A 1 102 ? -16.894 4.475 19.984 1.00 55.75 102 ASP A CA 1
ATOM 804 C C . ASP A 1 102 ? -17.933 3.335 19.902 1.00 55.75 102 ASP A C 1
ATOM 806 O O . ASP A 1 102 ? -19.019 3.427 20.472 1.00 55.75 102 ASP A O 1
ATOM 810 N N . LEU A 1 103 ? -17.608 2.227 19.223 1.00 55.41 103 LEU A N 1
ATOM 811 C CA . LEU A 1 103 ? -18.510 1.088 18.982 1.00 55.41 103 LEU A CA 1
ATOM 812 C C . LEU A 1 103 ? -18.287 -0.097 19.937 1.00 55.41 103 LEU A C 1
ATOM 814 O O . LEU A 1 103 ? -19.068 -1.051 19.935 1.00 55.41 103 LEU A O 1
ATOM 818 N N . THR A 1 104 ? -17.265 -0.042 20.796 1.00 52.31 104 THR A N 1
ATOM 819 C CA . THR A 1 104 ? -16.885 -1.147 21.703 1.00 52.31 104 THR A CA 1
ATOM 820 C C . THR A 1 104 ? -17.871 -1.440 22.846 1.00 52.31 104 THR A C 1
ATOM 822 O O . THR A 1 104 ? -17.617 -2.330 23.656 1.00 52.31 104 THR A O 1
ATOM 825 N N . VAL A 1 105 ? -19.045 -0.797 22.886 1.00 52.09 105 VAL A N 1
ATOM 826 C CA . VAL A 1 105 ? -20.087 -1.058 23.899 1.00 52.09 105 VAL A CA 1
ATOM 827 C C . VAL A 1 105 ? -20.688 -2.478 23.801 1.00 52.09 105 VAL A C 1
ATOM 829 O O . VAL A 1 105 ? -21.247 -2.951 24.784 1.00 52.09 105 VAL A O 1
ATOM 832 N N . ASN A 1 106 ? -20.529 -3.213 22.685 1.00 48.88 106 ASN A N 1
ATOM 833 C CA . ASN A 1 106 ? -21.215 -4.506 22.473 1.00 48.88 106 ASN A CA 1
ATOM 834 C C . ASN A 1 106 ? -20.334 -5.735 22.151 1.00 48.88 106 ASN A C 1
ATOM 836 O O . ASN A 1 106 ? -20.832 -6.716 21.604 1.00 48.88 106 ASN A O 1
ATOM 840 N N . GLY A 1 107 ? -19.068 -5.750 22.575 1.00 43.53 107 GLY A N 1
ATOM 841 C CA . GLY A 1 107 ? -18.328 -7.006 22.765 1.00 43.53 107 GLY A CA 1
ATOM 842 C C . GLY A 1 107 ? -17.567 -7.575 21.554 1.00 43.53 107 GLY A C 1
ATOM 843 O O . GLY A 1 107 ? -18.118 -7.908 20.514 1.00 43.53 107 GLY A O 1
ATOM 844 N N . SER A 1 108 ? -16.264 -7.769 21.771 1.00 43.53 108 SER A N 1
ATOM 845 C CA . SER A 1 108 ? -15.434 -8.894 21.297 1.00 43.53 108 SER A CA 1
ATOM 846 C C . SER A 1 108 ? -15.350 -9.246 19.801 1.00 43.53 108 SER A C 1
ATOM 848 O O . SER A 1 108 ? -14.860 -10.331 19.487 1.00 43.53 108 SER A O 1
ATOM 850 N N . ALA A 1 109 ? -15.709 -8.357 18.880 1.00 48.97 109 ALA A N 1
ATOM 851 C CA . ALA A 1 109 ? -15.316 -8.468 17.476 1.00 48.97 109 ALA A CA 1
ATOM 852 C C . ALA A 1 109 ? -14.450 -7.263 17.090 1.00 48.97 109 ALA A C 1
ATOM 854 O O . ALA A 1 109 ? -14.746 -6.132 17.471 1.00 48.97 109 ALA A O 1
ATOM 855 N N . VAL A 1 110 ? -13.354 -7.512 16.371 1.00 54.34 110 VAL A N 1
ATOM 856 C CA . VAL A 1 110 ? -12.535 -6.467 15.745 1.00 54.34 110 VAL A CA 1
ATOM 857 C C . VAL A 1 110 ? -13.443 -5.759 14.742 1.00 54.34 110 VAL A C 1
ATOM 859 O O . VAL A 1 110 ? -13.686 -6.296 13.669 1.00 54.34 110 VAL A O 1
ATOM 862 N N . ALA A 1 111 ? -14.026 -4.625 15.133 1.00 55.19 111 ALA A N 1
ATOM 863 C CA . ALA A 1 111 ? -14.950 -3.893 14.279 1.00 55.19 111 ALA A CA 1
ATOM 864 C C . ALA A 1 111 ? -14.190 -3.408 13.041 1.00 55.19 111 ALA A C 1
ATOM 866 O O . ALA A 1 111 ? -13.221 -2.650 13.150 1.00 55.19 111 ALA A O 1
ATOM 867 N N . GLU A 1 112 ? -14.595 -3.891 11.870 1.00 63.53 112 GLU A N 1
ATOM 868 C CA . GLU A 1 112 ? -13.979 -3.489 10.613 1.00 63.53 112 GLU A CA 1
ATOM 869 C C . GLU A 1 112 ? -14.484 -2.101 10.201 1.00 63.53 112 GLU A C 1
ATOM 871 O O . GLU A 1 112 ? -15.578 -1.669 10.569 1.00 63.53 112 GLU A O 1
ATOM 876 N N . PHE A 1 113 ? -13.70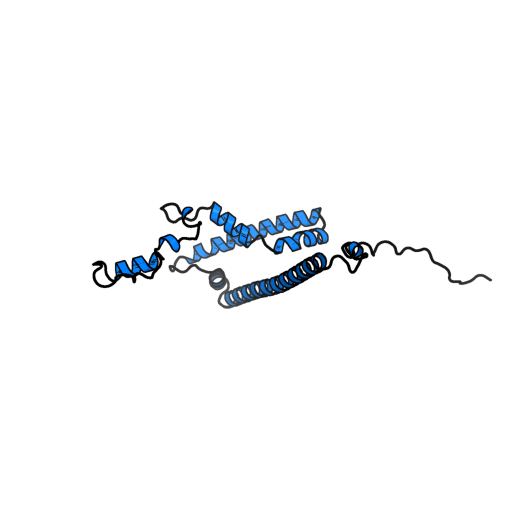8 -1.390 9.381 1.00 64.88 113 PHE A N 1
ATOM 877 C CA . PHE A 1 113 ? -14.087 -0.067 8.864 1.00 64.88 113 PHE A CA 1
ATOM 878 C C . PHE A 1 113 ? -15.465 -0.072 8.162 1.00 64.88 113 PHE A C 1
ATOM 880 O O . PHE A 1 113 ? -16.199 0.914 8.211 1.00 64.88 113 PHE A O 1
ATOM 887 N N . SER A 1 114 ? -15.857 -1.209 7.576 1.00 62.62 114 SER A N 1
ATOM 888 C CA . SER A 1 114 ? -17.180 -1.415 6.972 1.00 62.62 114 SER A CA 1
ATOM 889 C C . SER A 1 114 ? -18.331 -1.324 7.991 1.00 62.62 114 SER A C 1
ATOM 891 O O . SER A 1 114 ? -19.380 -0.752 7.683 1.00 62.62 114 SER A O 1
ATOM 893 N N . ASP A 1 115 ? -18.128 -1.801 9.224 1.00 63.66 115 ASP A N 1
ATOM 894 C CA . ASP A 1 115 ? -19.128 -1.747 10.302 1.00 63.66 115 ASP A CA 1
ATOM 895 C C . ASP A 1 115 ? -19.274 -0.332 10.874 1.00 63.66 115 ASP A C 1
ATOM 897 O O . ASP A 1 115 ? -20.375 0.114 11.208 1.00 63.66 115 ASP A O 1
ATOM 901 N N . VAL A 1 116 ? -18.174 0.422 10.913 1.00 64.88 116 VAL A N 1
ATOM 902 C CA . VAL A 1 116 ? -18.173 1.845 11.281 1.00 64.88 116 VAL A CA 1
ATOM 903 C C . VAL A 1 116 ? -18.979 2.658 10.262 1.00 64.88 116 VAL A C 1
ATOM 905 O O . VAL A 1 116 ? -19.816 3.485 10.637 1.00 64.88 116 VAL A O 1
ATOM 908 N N . CYS A 1 117 ? -18.790 2.393 8.965 1.00 61.47 117 CYS A N 1
ATOM 909 C CA . CYS A 1 117 ? -19.594 3.010 7.907 1.00 61.47 117 CYS A CA 1
ATOM 910 C C . CYS A 1 117 ? -21.079 2.629 8.010 1.00 61.47 117 CYS A C 1
ATOM 912 O O . CYS A 1 117 ? -21.942 3.474 7.748 1.00 61.47 117 CYS A O 1
ATOM 914 N N . ARG A 1 118 ? -21.390 1.397 8.439 1.00 62.84 118 ARG A N 1
ATOM 915 C CA . ARG A 1 118 ? -22.770 0.959 8.700 1.00 62.84 118 ARG A CA 1
ATOM 916 C C . ARG A 1 118 ? -23.416 1.755 9.835 1.00 62.84 118 ARG A C 1
ATOM 918 O O . ARG A 1 118 ? -24.597 2.089 9.730 1.00 62.84 118 ARG A O 1
ATOM 925 N N . TYR A 1 119 ? -22.662 2.084 10.885 1.00 64.94 119 TYR A N 1
ATOM 926 C CA . TYR A 1 119 ? -23.164 2.871 12.014 1.00 64.94 119 TYR A CA 1
ATOM 927 C C . TYR A 1 119 ? -23.462 4.328 11.629 1.00 64.94 119 TYR A C 1
ATOM 929 O O . TYR A 1 119 ? -24.529 4.841 11.959 1.00 64.94 119 TYR A O 1
ATOM 937 N N . TYR A 1 120 ? -22.569 4.979 10.876 1.00 66.88 120 TYR A N 1
ATOM 938 C CA . TYR A 1 120 ? -22.736 6.393 10.510 1.00 66.88 120 TYR A CA 1
ATOM 939 C C . TYR A 1 120 ? -23.693 6.640 9.332 1.00 66.88 120 TYR A C 1
ATOM 941 O O . TYR A 1 120 ? -24.367 7.668 9.310 1.00 66.88 120 TYR A O 1
ATOM 949 N N . TRP A 1 121 ? -23.762 5.734 8.348 1.00 66.00 121 TRP A N 1
ATOM 950 C CA . TRP A 1 121 ? -24.480 5.965 7.079 1.00 66.00 121 TRP A CA 1
ATOM 951 C C . TRP A 1 121 ? -25.565 4.913 6.774 1.00 66.00 121 TRP A C 1
ATOM 953 O O . TRP A 1 121 ? -26.222 4.956 5.729 1.00 66.00 121 TRP A O 1
ATO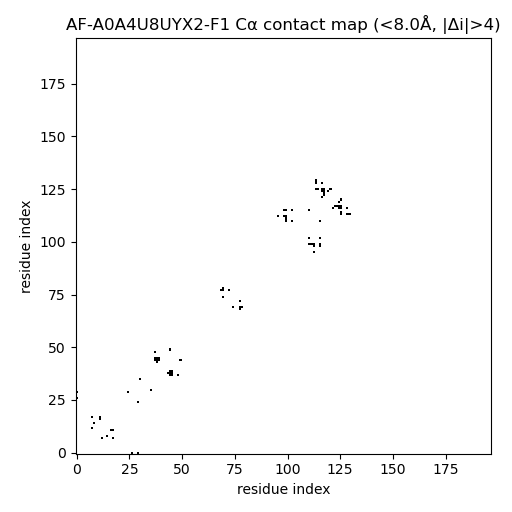M 963 N N . GLY A 1 122 ? -25.769 3.944 7.670 1.00 75.62 122 GLY A N 1
ATOM 964 C CA . GLY A 1 122 ? -26.710 2.842 7.477 1.00 75.62 122 GLY A CA 1
ATOM 965 C C . GLY A 1 122 ? -26.248 1.813 6.434 1.00 75.62 122 GLY A C 1
ATOM 966 O O . GLY A 1 122 ? -25.099 1.788 5.998 1.00 75.62 122 GLY A O 1
ATOM 967 N N . LYS A 1 123 ? -27.174 0.946 5.999 1.00 75.38 123 LYS A N 1
ATOM 968 C CA . LYS A 1 123 ? -26.899 -0.194 5.093 1.00 75.38 123 LYS A CA 1
ATOM 969 C C . LYS A 1 123 ? -26.313 0.201 3.729 1.00 75.38 123 LYS A C 1
ATOM 971 O O . LYS A 1 123 ? -25.605 -0.589 3.114 1.00 75.38 123 LYS A O 1
ATOM 976 N N . TRP A 1 124 ? -26.611 1.408 3.244 1.00 79.56 124 TRP A N 1
ATOM 977 C CA . TRP A 1 124 ? -26.088 1.896 1.965 1.00 79.56 124 TRP A CA 1
ATOM 978 C C . TRP A 1 124 ? -24.601 2.257 2.045 1.00 79.56 124 TRP A C 1
ATOM 980 O O . TRP A 1 124 ? -23.867 1.980 1.100 1.00 79.56 124 TRP A O 1
ATOM 990 N N . GLY A 1 125 ? -24.143 2.825 3.166 1.00 81.12 125 GLY A N 1
ATOM 991 C CA . GLY A 1 125 ? -22.731 3.179 3.341 1.00 81.12 125 GLY A CA 1
ATOM 992 C C . GLY A 1 125 ? -21.819 1.965 3.436 1.00 81.12 125 GLY A C 1
ATOM 993 O O . GLY A 1 125 ? -20.751 1.956 2.836 1.00 81.12 125 GLY A O 1
ATOM 994 N N . GLU A 1 126 ? -22.269 0.916 4.120 1.00 81.56 126 GLU A N 1
ATOM 995 C CA . GLU A 1 126 ? -21.560 -0.365 4.183 1.00 81.56 126 GLU A CA 1
ATOM 996 C C . GLU A 1 126 ? -21.387 -0.985 2.792 1.00 81.56 126 GLU A C 1
ATOM 998 O O . GLU A 1 126 ? -20.282 -1.360 2.413 1.00 81.56 126 GLU A O 1
ATOM 1003 N N . MET A 1 127 ? -22.454 -1.028 1.985 1.00 82.88 127 MET A N 1
ATOM 1004 C CA . MET A 1 127 ? -22.373 -1.578 0.630 1.00 82.88 127 MET A CA 1
ATOM 1005 C C . MET A 1 127 ? -21.372 -0.801 -0.238 1.00 82.88 127 MET A C 1
ATOM 1007 O O . MET A 1 127 ? -20.596 -1.409 -0.974 1.00 82.88 127 MET A O 1
ATOM 1011 N N . ILE A 1 128 ? -21.347 0.531 -0.133 1.00 88.12 128 ILE A N 1
ATOM 1012 C CA . ILE A 1 128 ? -20.386 1.371 -0.863 1.00 88.12 128 ILE A CA 1
ATOM 1013 C C . ILE A 1 128 ? -18.952 1.108 -0.381 1.00 88.12 128 ILE A C 1
ATOM 1015 O O . ILE A 1 128 ? -18.055 0.976 -1.215 1.00 88.12 128 ILE A O 1
ATOM 1019 N N . ALA A 1 129 ? -18.732 0.985 0.932 1.00 86.19 129 ALA A N 1
ATOM 1020 C CA . ALA A 1 129 ? -17.416 0.699 1.503 1.00 86.19 129 ALA A CA 1
ATOM 1021 C C . ALA A 1 129 ? -16.869 -0.657 1.024 1.00 86.19 129 ALA A C 1
ATOM 1023 O O . ALA A 1 129 ? -15.728 -0.736 0.567 1.00 86.19 129 ALA A O 1
ATOM 1024 N N . VAL A 1 130 ? -17.703 -1.703 1.040 1.00 87.00 130 VAL A N 1
ATOM 1025 C CA . VAL A 1 130 ? -17.331 -3.041 0.552 1.00 87.00 130 VAL A CA 1
ATOM 1026 C C . VAL A 1 130 ? -16.992 -3.014 -0.939 1.00 87.00 130 VAL A C 1
ATOM 1028 O O . VAL A 1 130 ? -15.961 -3.553 -1.348 1.00 87.00 130 VAL A O 1
ATOM 1031 N N . VAL A 1 131 ? -17.819 -2.361 -1.762 1.00 91.62 131 VAL A N 1
ATOM 1032 C CA . VAL A 1 131 ? -17.571 -2.254 -3.210 1.00 91.62 131 VAL A CA 1
ATOM 1033 C C . VAL A 1 131 ? -16.268 -1.507 -3.490 1.00 91.62 131 VAL A C 1
ATOM 1035 O O . VAL A 1 131 ? -15.473 -1.961 -4.312 1.00 91.62 131 VAL A O 1
ATOM 1038 N N . PHE A 1 132 ? -16.011 -0.398 -2.795 1.00 90.75 132 PHE A N 1
ATOM 1039 C CA . PHE A 1 132 ? -14.770 0.358 -2.956 1.00 90.75 132 PHE A CA 1
ATOM 1040 C C . PHE A 1 132 ? -13.536 -0.486 -2.605 1.00 90.75 132 PHE A C 1
ATOM 1042 O O . PHE A 1 132 ? -12.578 -0.516 -3.380 1.00 90.75 132 PHE A O 1
ATOM 1049 N N . SER A 1 133 ? -13.580 -1.247 -1.506 1.00 91.06 133 SER A N 1
ATOM 1050 C CA . SER A 1 133 ? -12.495 -2.166 -1.139 1.00 91.06 133 SER A CA 1
ATOM 1051 C C . SER A 1 133 ? -12.253 -3.251 -2.197 1.00 91.06 133 SER A C 1
ATOM 1053 O O . SER A 1 133 ? -11.099 -3.548 -2.512 1.00 91.06 133 SER A O 1
ATOM 1055 N N . LEU A 1 134 ? -13.309 -3.807 -2.805 1.00 93.38 134 LEU A N 1
ATOM 1056 C CA . LEU A 1 134 ? -13.172 -4.772 -3.906 1.00 93.38 134 LEU A CA 1
ATOM 1057 C C . LEU A 1 134 ? -12.529 -4.146 -5.149 1.00 93.38 134 LEU A C 1
ATOM 1059 O O . LEU A 1 134 ? -11.662 -4.764 -5.766 1.00 93.38 134 LEU A O 1
ATOM 1063 N N . VAL A 1 135 ? -12.915 -2.917 -5.503 1.00 95.88 135 VAL A N 1
ATOM 1064 C CA . VAL A 1 135 ? -12.328 -2.188 -6.639 1.00 95.88 135 VAL A CA 1
ATOM 1065 C C . VAL A 1 135 ? -10.834 -1.944 -6.418 1.00 95.88 135 VAL A C 1
ATOM 1067 O O . VAL A 1 135 ? -10.043 -2.186 -7.331 1.00 95.88 135 VAL A O 1
ATOM 1070 N N . VAL A 1 136 ? -10.429 -1.524 -5.215 1.00 93.00 136 VAL A N 1
ATOM 1071 C CA . VAL A 1 136 ? -9.010 -1.321 -4.872 1.00 93.00 136 VAL A CA 1
ATOM 1072 C C . VAL A 1 136 ? -8.227 -2.636 -4.957 1.00 93.00 136 VAL A C 1
ATOM 1074 O O . VAL A 1 136 ? -7.138 -2.660 -5.534 1.00 93.00 136 VAL A O 1
ATOM 1077 N N . LEU A 1 137 ? -8.788 -3.741 -4.455 1.00 93.31 137 LEU A N 1
ATOM 1078 C CA . LEU A 1 137 ? -8.143 -5.057 -4.500 1.00 93.31 137 LEU A CA 1
ATOM 1079 C C . LEU A 1 137 ? -7.964 -5.552 -5.943 1.00 93.31 137 LEU A C 1
ATOM 1081 O O . LEU A 1 137 ? -6.860 -5.942 -6.328 1.00 93.31 137 LEU A O 1
ATOM 1085 N N . LEU A 1 138 ? -9.014 -5.482 -6.766 1.00 96.06 138 LEU A N 1
ATOM 1086 C CA . LEU A 1 138 ? -8.946 -5.854 -8.184 1.00 96.06 138 LEU A CA 1
ATOM 1087 C C . LEU A 1 138 ? -7.967 -4.965 -8.962 1.00 96.06 138 LEU A C 1
ATOM 1089 O O . LEU A 1 138 ? -7.179 -5.475 -9.760 1.00 96.06 138 LEU A O 1
ATOM 1093 N N . GLY A 1 139 ? -7.968 -3.655 -8.700 1.00 93.81 139 GLY A N 1
ATOM 1094 C CA . GLY A 1 139 ? -7.010 -2.717 -9.286 1.00 93.81 139 GLY A CA 1
ATOM 1095 C C . GLY A 1 139 ? -5.562 -3.093 -8.964 1.00 93.81 139 GLY A C 1
ATOM 1096 O O . GLY A 1 139 ? -4.718 -3.122 -9.861 1.00 93.81 139 GLY A O 1
ATOM 1097 N N . GLY A 1 140 ? -5.289 -3.473 -7.712 1.00 91.94 140 GLY A N 1
ATOM 1098 C CA . GLY A 1 140 ? -3.982 -3.979 -7.291 1.00 91.94 140 GLY A CA 1
ATOM 1099 C C . GLY A 1 140 ? -3.548 -5.230 -8.061 1.00 91.94 140 GLY A C 1
ATOM 1100 O O . GLY A 1 140 ? -2.415 -5.289 -8.541 1.00 91.94 140 GLY A O 1
ATOM 1101 N N . VAL A 1 141 ? -4.453 -6.197 -8.253 1.00 93.88 141 VAL A N 1
ATOM 1102 C CA . VAL A 1 141 ? -4.177 -7.427 -9.024 1.00 93.88 141 VAL A CA 1
ATOM 1103 C C . VAL A 1 141 ? -3.848 -7.113 -10.488 1.00 93.88 141 VAL A C 1
ATOM 1105 O O . VAL A 1 141 ? -2.897 -7.673 -11.036 1.00 93.88 141 VAL A O 1
ATOM 1108 N N . ILE A 1 142 ? -4.582 -6.190 -11.117 1.00 94.81 142 ILE A N 1
ATOM 1109 C CA . ILE A 1 142 ? -4.340 -5.786 -12.512 1.00 94.81 142 ILE A CA 1
ATOM 1110 C C . ILE A 1 142 ? -2.964 -5.122 -12.657 1.00 94.81 142 ILE A C 1
ATOM 1112 O O . ILE A 1 142 ? -2.192 -5.489 -13.545 1.00 94.81 142 ILE A O 1
ATOM 1116 N N . VAL A 1 143 ? -2.624 -4.173 -11.781 1.00 93.25 143 VAL A N 1
ATOM 1117 C CA . VAL A 1 143 ? -1.313 -3.499 -11.813 1.00 93.25 143 VAL A CA 1
ATOM 1118 C C . VAL A 1 143 ? -0.184 -4.500 -11.578 1.00 93.25 143 VAL A C 1
ATOM 1120 O O . VAL A 1 143 ? 0.829 -4.465 -12.279 1.00 93.25 143 VAL A O 1
ATOM 1123 N N . TYR A 1 144 ? -0.369 -5.428 -10.639 1.00 92.25 144 TYR A N 1
ATOM 1124 C CA . TYR A 1 144 ? 0.598 -6.488 -10.380 1.00 92.25 144 TYR A CA 1
ATOM 1125 C C . TYR A 1 144 ? 0.838 -7.362 -11.616 1.00 92.25 144 TYR A C 1
ATOM 1127 O O . TYR A 1 144 ? 1.988 -7.614 -11.976 1.00 92.25 144 TYR A O 1
ATOM 1135 N N . TRP A 1 145 ? -0.227 -7.764 -12.312 1.00 94.88 145 TRP A N 1
ATOM 1136 C CA . TRP A 1 145 ? -0.127 -8.536 -13.550 1.00 94.88 145 TRP A CA 1
ATOM 1137 C C . TRP A 1 145 ? 0.693 -7.813 -14.631 1.00 94.88 145 TRP A C 1
ATOM 1139 O O . TRP A 1 145 ? 1.578 -8.408 -15.256 1.00 94.88 145 TRP A O 1
ATOM 1149 N N . VAL A 1 146 ? 0.432 -6.517 -14.831 1.00 93.50 146 VAL A N 1
ATOM 1150 C CA . VAL A 1 146 ? 1.153 -5.684 -15.808 1.00 93.50 146 VAL A CA 1
ATOM 1151 C C . VAL A 1 146 ? 2.633 -5.573 -15.446 1.00 93.50 146 VAL A C 1
ATOM 1153 O O . VAL A 1 146 ? 3.494 -5.767 -16.307 1.00 93.50 146 VAL A O 1
ATOM 1156 N N . LEU A 1 147 ? 2.943 -5.305 -14.176 1.00 90.69 147 LEU A N 1
ATOM 1157 C CA . LEU A 1 147 ? 4.323 -5.180 -13.710 1.00 90.69 147 LEU A CA 1
ATOM 1158 C C . LEU A 1 147 ? 5.087 -6.497 -13.831 1.00 90.69 147 LEU A C 1
ATOM 1160 O O . LEU A 1 147 ? 6.208 -6.496 -14.334 1.00 90.69 147 LEU A O 1
ATOM 1164 N N . MET A 1 148 ? 4.480 -7.618 -13.437 1.00 90.75 148 MET A N 1
ATOM 1165 C CA . MET A 1 148 ? 5.116 -8.931 -13.537 1.00 90.75 148 MET A CA 1
ATOM 1166 C C . MET A 1 148 ? 5.433 -9.290 -14.992 1.00 90.75 148 MET A C 1
ATOM 1168 O O . MET A 1 148 ? 6.535 -9.745 -15.289 1.00 90.75 148 MET A O 1
ATOM 1172 N N . SER A 1 149 ? 4.506 -9.014 -15.911 1.00 92.75 149 SER A N 1
ATOM 1173 C CA . SER A 1 149 ? 4.720 -9.237 -17.346 1.00 92.75 149 SER A CA 1
ATOM 1174 C C . SER A 1 149 ? 5.857 -8.369 -17.896 1.00 92.75 149 SER A C 1
ATOM 1176 O O . SER A 1 149 ? 6.689 -8.847 -18.667 1.00 92.75 149 SER A O 1
ATOM 1178 N N . ASN A 1 150 ? 5.929 -7.106 -17.466 1.00 91.88 150 ASN A N 1
ATOM 1179 C CA . ASN A 1 150 ? 6.978 -6.178 -17.879 1.00 91.88 150 ASN A CA 1
ATOM 1180 C C . ASN A 1 150 ? 8.360 -6.619 -17.366 1.00 91.88 150 ASN A C 1
ATOM 1182 O O . ASN A 1 150 ? 9.318 -6.710 -18.135 1.00 91.88 150 ASN A O 1
ATOM 1186 N N . PHE A 1 151 ? 8.456 -6.978 -16.083 1.00 90.31 151 PHE A N 1
ATOM 1187 C CA . PHE A 1 151 ? 9.697 -7.498 -15.511 1.00 90.31 151 PHE A CA 1
ATOM 1188 C C . PHE A 1 151 ? 10.125 -8.807 -16.169 1.00 90.31 151 PHE A C 1
ATOM 1190 O O . PHE A 1 151 ? 11.294 -8.941 -16.521 1.00 90.31 151 PHE A O 1
ATOM 1197 N N . LEU A 1 152 ? 9.193 -9.730 -16.419 1.00 91.94 152 LEU A N 1
ATOM 1198 C CA . LEU A 1 152 ? 9.489 -10.992 -17.095 1.00 91.94 152 LEU A CA 1
ATOM 1199 C C . LEU A 1 152 ? 10.039 -10.767 -18.509 1.00 91.94 152 LEU A C 1
ATOM 1201 O O . LEU A 1 152 ? 11.006 -11.421 -18.897 1.00 91.94 152 LEU A O 1
ATOM 1205 N N . PHE A 1 153 ? 9.469 -9.825 -19.264 1.00 90.69 153 PHE A N 1
ATOM 1206 C CA . PHE A 1 153 ? 9.962 -9.468 -20.594 1.00 90.69 153 PHE A CA 1
ATOM 1207 C C . PHE A 1 153 ? 11.384 -8.891 -20.543 1.00 90.69 153 PHE A C 1
ATOM 1209 O O . PHE A 1 153 ? 12.256 -9.320 -21.303 1.00 90.69 153 PHE A O 1
ATOM 1216 N N . PHE A 1 154 ? 11.651 -7.966 -19.615 1.00 90.12 154 PHE A N 1
ATOM 1217 C CA . PHE A 1 154 ? 12.996 -7.421 -19.427 1.00 90.12 154 PHE A CA 1
ATOM 1218 C C . PHE A 1 154 ? 13.999 -8.500 -19.012 1.00 90.12 154 PHE A C 1
ATOM 1220 O O . PHE A 1 154 ? 15.070 -8.596 -19.612 1.00 90.12 154 PHE A O 1
ATOM 1227 N N . THR A 1 155 ? 13.653 -9.353 -18.048 1.00 91.31 155 THR A N 1
ATOM 1228 C CA . THR A 1 155 ? 14.505 -10.468 -17.620 1.00 91.31 155 THR A CA 1
ATOM 1229 C C . THR A 1 155 ? 14.760 -11.452 -18.763 1.00 91.31 155 THR A C 1
ATOM 1231 O O . THR A 1 155 ? 15.904 -11.856 -18.963 1.00 91.31 155 THR A O 1
ATOM 1234 N N . GLY A 1 156 ? 13.740 -11.793 -19.554 1.00 89.06 156 GLY A N 1
ATOM 1235 C CA . GLY A 1 156 ? 13.877 -12.670 -20.719 1.00 89.06 156 GLY A CA 1
ATOM 1236 C C . GLY A 1 156 ? 14.858 -12.118 -21.755 1.00 89.06 156 GLY A C 1
ATOM 1237 O O . GLY A 1 156 ? 15.748 -12.840 -22.205 1.00 89.06 156 GLY A O 1
ATOM 1238 N N . ASN A 1 157 ? 14.769 -10.822 -22.063 1.00 86.94 157 ASN A N 1
ATOM 1239 C CA . ASN A 1 157 ? 15.708 -10.161 -22.973 1.00 86.94 157 ASN A CA 1
ATOM 1240 C C . ASN A 1 157 ? 17.143 -10.144 -22.428 1.00 86.94 157 ASN A C 1
ATOM 1242 O O . ASN A 1 157 ? 18.086 -10.337 -23.194 1.00 86.94 157 ASN A O 1
ATOM 1246 N N . LEU A 1 158 ? 17.321 -9.956 -21.116 1.00 85.00 158 LEU A N 1
ATOM 1247 C CA . LEU A 1 158 ? 18.642 -10.006 -20.481 1.00 85.00 158 LEU A CA 1
ATOM 1248 C C . LEU A 1 158 ? 19.253 -11.413 -20.553 1.00 85.00 158 LEU A C 1
ATOM 1250 O O . LEU A 1 158 ? 20.423 -11.560 -20.901 1.00 85.00 158 LEU A O 1
ATOM 1254 N N . VAL A 1 159 ? 18.471 -12.458 -20.268 1.00 86.81 159 VAL A N 1
ATOM 1255 C CA . VAL A 1 159 ? 18.941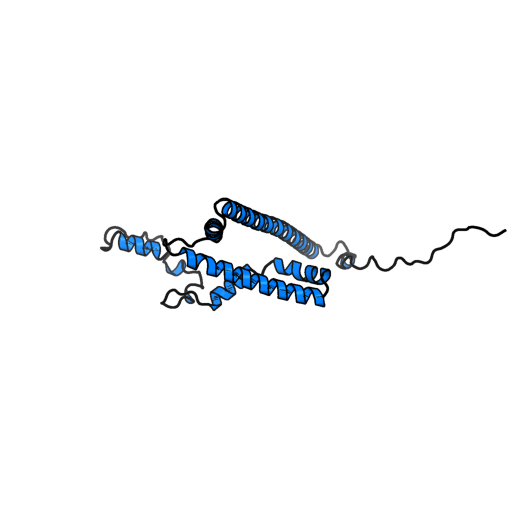 -13.853 -20.333 1.00 86.81 159 VAL A CA 1
ATOM 1256 C C . VAL A 1 159 ? 19.266 -14.260 -21.772 1.00 86.81 159 VAL A C 1
ATOM 1258 O O . VAL A 1 159 ? 20.304 -14.881 -22.012 1.00 86.81 159 VAL A O 1
ATOM 1261 N N . TYR A 1 160 ? 18.428 -13.872 -22.736 1.00 83.88 160 TYR A N 1
ATOM 1262 C CA . TYR A 1 160 ? 18.672 -14.134 -24.154 1.00 83.88 160 TYR A CA 1
ATOM 1263 C C . TYR A 1 160 ? 19.929 -13.411 -24.663 1.00 83.88 160 TYR A C 1
ATOM 1265 O O . TYR A 1 160 ? 20.779 -14.036 -25.297 1.00 83.88 160 TYR A O 1
ATOM 1273 N N . GLY A 1 161 ? 20.097 -12.131 -24.314 1.00 80.19 161 GLY A N 1
ATOM 1274 C CA . GLY A 1 161 ? 21.276 -11.340 -24.682 1.00 80.19 161 GLY A CA 1
ATOM 1275 C C . GLY A 1 161 ? 22.584 -11.876 -24.089 1.00 80.19 161 GLY A C 1
ATOM 1276 O O . GLY A 1 161 ? 23.604 -11.890 -24.773 1.00 80.19 161 GLY A O 1
ATOM 1277 N N . ASN A 1 162 ? 22.552 -12.390 -22.856 1.00 75.19 162 ASN A N 1
ATOM 1278 C CA . ASN A 1 162 ? 23.721 -13.010 -22.222 1.00 75.19 162 ASN A CA 1
ATOM 1279 C C . ASN A 1 162 ? 24.052 -14.399 -22.795 1.00 75.19 162 ASN A C 1
ATOM 1281 O O . ASN A 1 162 ? 25.216 -14.793 -22.805 1.00 75.19 162 ASN A O 1
ATOM 1285 N N . SER A 1 163 ? 23.047 -15.142 -23.270 1.00 72.69 163 SER A N 1
ATOM 1286 C CA . SER A 1 163 ? 23.229 -16.502 -23.804 1.00 72.69 163 SER A CA 1
ATOM 1287 C C . SER A 1 163 ? 23.661 -16.517 -25.278 1.00 72.69 163 SER A C 1
ATOM 1289 O O . SER A 1 163 ? 24.287 -17.480 -25.715 1.00 72.69 163 SER A O 1
ATOM 1291 N N . PHE A 1 164 ? 23.369 -15.456 -26.042 1.00 65.19 164 PHE A N 1
ATOM 1292 C CA . PHE A 1 164 ? 23.772 -15.300 -27.447 1.00 65.19 164 PHE A CA 1
ATOM 1293 C C . PHE A 1 164 ? 24.475 -13.948 -27.714 1.00 65.19 164 PHE A C 1
ATOM 1295 O O . PHE A 1 164 ? 23.915 -13.072 -28.374 1.00 65.19 164 PHE A O 1
ATOM 1302 N N . PRO A 1 165 ? 25.737 -13.771 -27.277 1.00 59.62 165 PRO A N 1
ATOM 1303 C CA . PRO A 1 165 ? 26.476 -12.514 -27.453 1.00 59.62 165 PRO A CA 1
ATOM 1304 C C . PRO A 1 165 ? 26.956 -12.206 -28.891 1.00 59.62 165 PRO A C 1
ATOM 1306 O O . PRO A 1 165 ? 27.559 -11.158 -29.103 1.00 59.62 165 PRO A O 1
ATOM 1309 N N . LEU A 1 166 ? 26.733 -13.073 -29.893 1.00 56.22 166 LEU A N 1
ATOM 1310 C CA . LEU A 1 166 ? 27.474 -13.018 -31.172 1.00 56.22 166 LEU A CA 1
ATOM 1311 C C . LEU A 1 166 ? 26.666 -12.778 -32.462 1.00 56.22 166 LEU A C 1
ATOM 1313 O O . LEU A 1 166 ? 27.236 -12.917 -33.541 1.00 56.22 166 LEU A O 1
ATOM 1317 N N . ILE A 1 167 ? 25.383 -12.396 -32.417 1.00 56.09 167 ILE A N 1
ATOM 1318 C CA . ILE A 1 167 ? 24.585 -12.265 -33.664 1.00 56.09 167 ILE A CA 1
ATOM 1319 C C . ILE A 1 167 ? 24.214 -10.813 -34.042 1.00 56.09 167 ILE A C 1
ATOM 1321 O O . ILE A 1 167 ? 23.900 -10.560 -35.203 1.00 56.09 167 ILE A O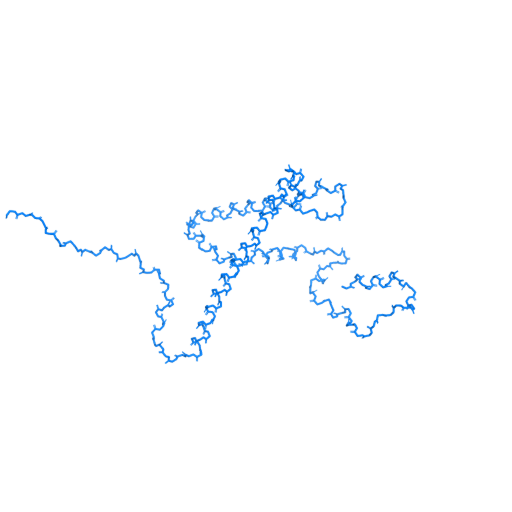 1
ATOM 1325 N N . HIS A 1 168 ? 24.359 -9.809 -33.163 1.00 51.47 168 HIS A N 1
ATOM 1326 C CA . HIS A 1 168 ? 24.054 -8.414 -33.533 1.00 51.47 168 HIS A CA 1
ATOM 1327 C C . HIS A 1 168 ? 25.025 -7.371 -32.942 1.00 51.47 168 HIS A C 1
ATOM 1329 O O . HIS A 1 168 ? 24.812 -6.915 -31.820 1.00 51.47 168 HIS A O 1
ATOM 1335 N N . PRO A 1 169 ? 26.012 -6.860 -33.709 1.00 50.25 169 PRO A N 1
ATOM 1336 C CA . PRO A 1 169 ? 26.902 -5.784 -33.251 1.00 50.25 169 PRO A CA 1
ATOM 1337 C C . PRO A 1 169 ? 26.216 -4.403 -33.117 1.00 50.25 169 PRO A C 1
ATOM 1339 O O . PRO A 1 169 ? 26.884 -3.417 -32.836 1.00 50.25 169 PRO A O 1
ATOM 1342 N N . ASN A 1 170 ? 24.889 -4.301 -33.289 1.00 47.34 170 ASN A N 1
ATOM 1343 C CA . ASN A 1 170 ? 24.161 -3.023 -33.366 1.00 47.34 170 ASN A CA 1
ATOM 1344 C C . ASN A 1 170 ? 23.052 -2.829 -32.304 1.00 47.34 170 ASN A C 1
ATOM 1346 O O . ASN A 1 170 ? 22.227 -1.928 -32.448 1.00 47.34 170 ASN A O 1
ATOM 1350 N N . GLN A 1 171 ? 23.000 -3.623 -31.224 1.00 52.81 171 GLN A N 1
ATOM 1351 C CA . GLN A 1 171 ? 21.949 -3.474 -30.194 1.00 52.81 171 GLN A CA 1
ATOM 1352 C C . GLN A 1 171 ? 22.213 -2.405 -29.116 1.00 52.81 171 GLN A C 1
ATOM 1354 O O . GLN A 1 171 ? 21.272 -1.984 -28.443 1.00 52.81 171 GLN A O 1
ATOM 1359 N N . HIS A 1 172 ? 23.433 -1.865 -29.005 1.00 48.06 172 HIS A N 1
ATOM 1360 C CA . HIS A 1 172 ? 23.733 -0.755 -28.081 1.00 48.06 172 HIS A CA 1
ATOM 1361 C C . HIS A 1 172 ? 22.926 0.533 -28.361 1.00 48.06 172 HIS A C 1
ATOM 1363 O O . HIS A 1 172 ? 22.855 1.411 -27.505 1.00 48.06 172 HIS A O 1
ATOM 1369 N N . LEU A 1 173 ? 22.281 0.645 -29.529 1.00 51.69 173 LEU A N 1
ATOM 1370 C CA . LEU A 1 173 ? 21.436 1.782 -29.909 1.00 51.69 173 LEU A CA 1
ATOM 1371 C C . LEU A 1 173 ? 19.978 1.692 -29.419 1.00 51.69 173 LEU A C 1
ATOM 1373 O O . LEU A 1 173 ? 19.298 2.714 -29.428 1.00 51.69 173 LEU A O 1
ATOM 1377 N N . TYR A 1 174 ? 19.500 0.530 -28.954 1.00 46.88 174 TYR A N 1
ATOM 1378 C CA . TYR A 1 174 ? 18.110 0.366 -28.487 1.00 46.88 174 TYR A CA 1
ATOM 1379 C C . TYR A 1 174 ? 17.911 0.658 -26.991 1.00 46.88 174 TYR A C 1
ATOM 1381 O O . TYR A 1 174 ? 16.789 0.912 -26.566 1.00 46.88 174 TYR A O 1
ATOM 1389 N N . PHE A 1 175 ? 18.983 0.691 -26.192 1.00 50.62 175 PHE A N 1
ATOM 1390 C CA . PHE A 1 175 ? 18.919 1.078 -24.774 1.00 50.62 175 PHE A CA 1
ATOM 1391 C C . PHE A 1 175 ? 18.922 2.597 -24.549 1.00 50.62 175 PHE A C 1
ATOM 1393 O O . PHE A 1 175 ? 18.770 3.060 -23.417 1.00 50.62 175 PHE A O 1
ATOM 1400 N N . ARG A 1 176 ? 19.067 3.403 -25.609 1.00 43.59 176 ARG A N 1
ATOM 1401 C CA . ARG A 1 176 ? 18.899 4.853 -25.512 1.00 43.59 176 ARG A CA 1
ATOM 1402 C C . ARG A 1 176 ? 17.414 5.177 -25.676 1.00 43.59 176 ARG A C 1
ATOM 1404 O O . ARG A 1 176 ? 16.879 5.111 -26.775 1.00 43.59 176 ARG A O 1
ATOM 1411 N N . SER A 1 177 ? 16.782 5.492 -24.549 1.00 41.50 177 SER A N 1
ATOM 1412 C CA . SER A 1 177 ? 15.442 6.076 -24.407 1.00 41.50 177 SER A CA 1
ATOM 1413 C C . SER A 1 177 ? 14.946 6.869 -25.640 1.00 41.50 177 SER A C 1
ATOM 1415 O O . SER A 1 177 ? 15.706 7.676 -26.189 1.00 41.50 177 SER A O 1
ATOM 1417 N N . PRO A 1 178 ? 13.658 6.755 -26.025 1.00 43.41 178 PRO A N 1
ATOM 1418 C CA . PRO A 1 178 ? 13.043 7.549 -27.088 1.00 43.41 178 PRO A CA 1
ATOM 1419 C C . PRO A 1 178 ? 12.769 9.013 -26.678 1.00 43.41 178 PRO A C 1
ATOM 1421 O O . PRO A 1 178 ? 11.842 9.627 -27.193 1.00 43.41 178 PRO A O 1
ATOM 1424 N N . SER A 1 179 ? 13.574 9.619 -25.799 1.00 42.28 179 SER A N 1
ATOM 1425 C CA . SER A 1 179 ? 13.418 11.027 -25.383 1.00 42.28 179 SER A CA 1
ATOM 1426 C C . SER A 1 179 ? 14.217 12.028 -26.241 1.00 42.28 179 SER A C 1
ATOM 1428 O O . SER A 1 179 ? 14.512 13.141 -25.820 1.00 42.28 179 SER A O 1
ATOM 1430 N N . ALA A 1 180 ? 14.597 11.651 -27.469 1.00 41.91 180 ALA A N 1
ATOM 1431 C CA . ALA A 1 180 ? 15.373 12.504 -28.383 1.00 41.91 180 ALA A CA 1
ATOM 1432 C C . ALA A 1 180 ? 14.700 12.737 -29.750 1.00 41.91 180 ALA A C 1
ATOM 1434 O O . ALA A 1 180 ? 15.377 13.002 -30.744 1.00 41.91 180 ALA A O 1
ATOM 1435 N N . LYS A 1 181 ? 13.366 12.663 -29.827 1.00 42.59 181 LYS A N 1
ATOM 1436 C CA . LYS A 1 181 ? 12.604 13.093 -31.013 1.00 42.59 181 LYS A CA 1
ATOM 1437 C C . LYS A 1 181 ? 11.425 13.986 -30.632 1.00 42.59 181 LYS A C 1
ATOM 1439 O O . LYS A 1 181 ? 10.283 13.577 -30.778 1.00 42.59 181 LYS A O 1
ATOM 1444 N N . GLN A 1 182 ? 11.694 15.222 -30.200 1.00 41.12 182 GLN A N 1
ATOM 1445 C CA . GLN A 1 182 ? 10.698 16.301 -30.340 1.00 41.12 182 GLN A CA 1
ATOM 1446 C C . GLN A 1 182 ? 11.222 17.748 -30.290 1.00 41.12 182 GLN A C 1
ATOM 1448 O O . GLN A 1 182 ? 10.420 18.671 -30.228 1.00 41.12 182 GLN A O 1
ATOM 1453 N N . HIS A 1 183 ? 12.533 17.992 -30.405 1.00 36.38 183 HIS A N 1
ATOM 1454 C CA . HIS A 1 183 ? 13.056 19.366 -30.471 1.00 36.38 183 HIS A CA 1
ATOM 1455 C C . HIS A 1 183 ? 14.092 19.573 -31.585 1.00 36.38 183 HIS A C 1
ATOM 1457 O O . HIS A 1 183 ? 15.158 20.142 -31.374 1.00 36.38 183 HIS A O 1
ATOM 1463 N N . ASN A 1 184 ? 13.789 19.091 -32.794 1.00 36.41 184 ASN A N 1
ATOM 1464 C CA . ASN A 1 184 ? 14.430 19.619 -33.998 1.00 36.41 184 ASN A CA 1
ATOM 1465 C C . ASN A 1 184 ? 13.518 19.468 -35.223 1.00 36.41 184 ASN A C 1
ATOM 1467 O O . ASN A 1 184 ? 13.757 18.659 -36.114 1.00 36.41 184 ASN A O 1
ATOM 1471 N N . SER A 1 185 ? 12.428 20.234 -35.232 1.00 40.72 185 SER A N 1
ATOM 1472 C CA . SER A 1 185 ? 11.661 20.515 -36.445 1.00 40.72 185 SER A CA 1
ATOM 1473 C C . SER A 1 185 ? 11.449 22.022 -36.552 1.00 40.72 185 SER A C 1
ATOM 1475 O O . SER A 1 185 ? 10.345 22.526 -36.394 1.00 40.72 185 SER A O 1
ATOM 1477 N N . SER A 1 186 ? 12.542 22.744 -36.791 1.00 38.56 186 SER A N 1
ATOM 1478 C CA . SER A 1 186 ? 12.506 24.084 -37.387 1.00 38.56 186 SER A CA 1
ATOM 1479 C C . SER A 1 186 ? 13.596 24.165 -38.456 1.00 38.56 186 SER A C 1
ATOM 1481 O O . SER A 1 186 ? 14.515 24.976 -38.420 1.00 38.56 186 SER A O 1
ATOM 1483 N N . GLY A 1 187 ? 13.508 23.228 -39.405 1.00 36.59 187 GLY A N 1
ATOM 1484 C CA . GLY A 1 187 ? 14.233 23.270 -40.664 1.00 36.59 187 GLY A CA 1
ATOM 1485 C C . GLY A 1 187 ? 13.579 24.292 -41.583 1.00 36.59 187 GLY A C 1
ATOM 1486 O O . GLY A 1 187 ? 12.477 24.091 -42.088 1.00 36.59 187 GLY A O 1
ATOM 1487 N N . HIS A 1 188 ? 14.280 25.403 -41.756 1.00 41.97 188 HIS A N 1
ATOM 1488 C CA . HIS A 1 188 ? 14.106 26.394 -42.804 1.00 41.97 188 HIS A CA 1
ATOM 1489 C C . HIS A 1 188 ? 13.932 25.716 -44.175 1.00 41.97 188 HIS A C 1
ATOM 1491 O O . HIS A 1 188 ? 14.831 25.042 -44.666 1.00 41.97 188 HIS A O 1
ATOM 1497 N N . GLY A 1 189 ? 12.766 25.908 -44.789 1.00 34.78 189 GLY A N 1
ATOM 1498 C CA . GLY A 1 189 ? 12.415 25.326 -46.082 1.00 34.78 189 GLY A CA 1
ATOM 1499 C C . GLY A 1 189 ? 11.196 26.012 -46.687 1.00 34.78 189 GLY A C 1
ATOM 1500 O O . GLY A 1 189 ? 10.213 25.360 -47.015 1.00 34.78 189 GLY A O 1
ATOM 1501 N N . LYS A 1 190 ? 11.222 27.348 -46.788 1.00 37.28 190 LYS A N 1
ATOM 1502 C CA . LYS A 1 190 ? 10.255 28.099 -47.601 1.00 37.28 190 LYS A CA 1
ATOM 1503 C C . LYS A 1 190 ? 10.813 28.267 -49.015 1.00 37.28 190 LYS A C 1
ATOM 1505 O O . LYS A 1 190 ? 11.463 29.262 -49.315 1.00 37.28 190 LYS A O 1
ATOM 1510 N N . GLN A 1 191 ? 10.520 27.305 -49.881 1.00 41.25 191 GLN A N 1
ATOM 1511 C CA . GLN A 1 191 ? 10.418 27.528 -51.322 1.00 41.25 191 GLN A CA 1
ATOM 1512 C C . GLN A 1 191 ? 9.003 27.144 -51.752 1.00 41.25 191 GLN A C 1
ATOM 1514 O O . GLN A 1 191 ? 8.635 25.981 -51.661 1.00 41.25 191 GLN A O 1
ATOM 1519 N N . ASN A 1 192 ? 8.215 28.158 -52.113 1.00 33.38 192 ASN A N 1
ATOM 1520 C CA . ASN A 1 192 ? 7.050 28.156 -53.011 1.00 33.38 192 ASN A CA 1
ATOM 1521 C C . ASN A 1 192 ? 6.547 29.610 -53.018 1.00 33.38 192 ASN A C 1
ATOM 1523 O O . ASN A 1 192 ? 6.004 30.101 -52.033 1.00 33.38 192 ASN A O 1
ATOM 1527 N N . PHE A 1 193 ? 7.058 30.426 -53.939 1.00 40.00 193 PHE A N 1
ATOM 1528 C CA . PHE A 1 193 ? 6.437 30.693 -55.241 1.00 40.00 193 PHE A CA 1
ATOM 1529 C C . PHE A 1 193 ? 5.031 31.275 -55.083 1.00 40.00 193 PHE A C 1
ATOM 1531 O O . PHE A 1 193 ? 4.060 30.537 -55.074 1.00 40.00 193 PHE A O 1
ATOM 1538 N N . HIS A 1 194 ? 4.947 32.604 -54.964 1.00 35.62 194 HIS A N 1
ATOM 1539 C CA . HIS A 1 194 ? 3.811 33.396 -55.432 1.00 35.62 194 HIS A CA 1
ATOM 1540 C C . HIS A 1 194 ? 4.232 34.868 -55.609 1.00 35.62 194 HIS A C 1
ATOM 1542 O O . HIS A 1 194 ? 4.633 35.529 -54.656 1.00 35.62 194 HIS A O 1
ATOM 1548 N N . LEU A 1 195 ? 4.059 35.349 -56.847 1.00 40.91 195 LEU A N 1
ATOM 1549 C CA . LEU A 1 195 ? 3.823 36.738 -57.271 1.00 40.91 195 LEU A CA 1
ATOM 1550 C C . LEU A 1 195 ? 4.970 37.760 -57.156 1.00 40.91 195 LEU A C 1
ATOM 1552 O O . LEU A 1 195 ? 5.196 38.346 -56.101 1.00 40.91 195 LEU A O 1
ATOM 1556 N N . ARG A 1 196 ? 5.525 38.142 -58.317 1.00 39.03 196 ARG A N 1
ATOM 1557 C CA . ARG A 1 196 ? 5.588 39.548 -58.769 1.00 39.03 196 ARG A CA 1
ATOM 1558 C C . ARG A 1 196 ? 5.860 39.626 -60.281 1.00 39.03 196 ARG A C 1
ATOM 1560 O O . ARG A 1 196 ? 6.895 39.149 -60.711 1.00 39.03 196 ARG A O 1
ATOM 1567 N N . ARG A 1 197 ? 4.899 40.264 -60.968 1.00 48.66 197 ARG A N 1
ATOM 1568 C CA . ARG A 1 197 ? 4.918 40.981 -62.263 1.00 48.66 197 ARG A CA 1
ATOM 1569 C C . ARG A 1 197 ? 5.662 40.372 -63.444 1.00 48.66 197 ARG A C 1
ATOM 1571 O O . ARG A 1 197 ? 6.905 40.350 -63.414 1.00 48.66 197 ARG A O 1
#

InterPro domains:
  IPR013057 Amino acid transporter, transmembrane domain [PF01490] (46-151)

pLDDT: mean 71.15, std 18.77, range [33.38, 96.06]

Foldseek 3Di:
DVVVVVVQCVVCVPPDPDDDDPVPPPPVVVPPPPQVVQQDVVRDRDVVVVVVVVVVVPPDPVVVCLVVQCVVLDPPRSVVVVVVVVVVVVVVVVCQVVQVVVVCPPDDDPQHSLNSLCVPPNPVSSVVVVVVVVVVVVVVVVVVVVVVVVVVVVVVVVVVCVVDVPDDPPCVVVPPDPPPPDPPPPDDDDDDDDDDD

Mean predicted aligned error: 17.19 Å

Solvent-accessible surface area (backbone atoms only — not comparable to full-atom values): 12483 Å² total; per-residue (Å²): 116,69,68,57,58,51,47,51,50,67,75,41,79,80,64,81,83,77,75,81,64,90,85,61,76,61,72,81,75,72,61,78,57,86,64,63,83,50,36,53,101,84,72,48,77,43,69,67,60,54,52,51,51,53,47,61,71,70,56,54,78,66,61,75,52,47,65,57,51,34,66,76,50,35,74,71,58,26,51,54,49,52,54,53,50,49,52,53,51,53,52,51,51,50,52,61,69,52,54,45,67,82,62,60,87,74,67,99,64,88,68,48,73,47,55,52,34,30,72,78,56,34,77,65,36,22,54,52,47,53,51,52,53,50,51,54,52,53,52,51,53,53,53,48,54,54,50,52,53,51,51,51,52,53,50,50,52,52,54,50,49,71,74,54,79,83,83,64,100,70,59,82,67,71,78,59,69,88,85,82,80,86,88,84,87,81,78,89,76,91,82,81,91,79,89,81,136

Secondary structure (DSSP, 8-state):
-HHHHHHHHHH-TT-SS-PPPTTS--GGGT---TTGGGB-TT-PBPHHHHHHHHHHHHSSGGGGTHHHHHHHH-HHHHHHHHHHHHHHHHHHHHHHHHTTGGGGGG-SS---HHHHHHHHHHHHHHHHHHHHHHHHHHHHHHHHHHHHHHHHHHHHHHHHHHH-TTS-TTGGGTSS-STTSSS--------------

Organism: Steinernema carpocapsae (NCBI:txid34508)

Radius of gyration: 30.26 Å; Cα contacts (8 Å, |Δi|>4): 47; chains: 1; bounding box: 54×82×96 Å